Protein AF-0000000070460610 (afdb_homodimer)

Organism: Naegleria fowleri (NCBI:txid5763)

Foldseek 3Di:
DPPPVVPVVPPPPPPDDPPQPQPQLPLPPDQKTWGWGWAQDPPRFIKIWIWIARNVVRDIDIDIDRDGDDDLQWKKKWAQDPVDLFIDMDIRHNDDPVPDDDLQRVLQRVCCSVLVDIDMGRDDDDQDPVCPVSVVVSVVVVVVCVVVRD/DPPVVVVVVPPPPPPDDPPQPQPFLPLPPDQKTWGWGWAQDPPRFIKIWIWIARNVVRDIDIDIDRDDDDDLQWKKKWAQDPVDLFIDMDTRHNDDPVPDDDLQRVLQRVCCSVLVDIDMGRDDDDQDPVCPVSVVVSVVVVVVCVVVRD

pLDDT: mean 75.93, std 23.21, range [26.08, 97.31]

Solvent-accessible surface area (backbone atoms only — not comparable to full-atom values): 16948 Å² total; per-residue (Å²): 136,79,76,67,70,67,64,67,72,65,68,77,68,80,91,71,83,79,62,79,68,58,70,58,60,76,36,76,90,42,57,51,40,59,39,68,45,78,42,82,51,72,94,84,36,50,38,23,38,41,38,38,35,30,69,80,74,50,33,34,38,37,41,36,24,63,53,83,57,64,74,63,58,20,25,7,40,11,31,76,40,92,86,41,93,58,45,49,63,47,64,51,31,62,66,49,87,81,73,52,82,39,70,21,31,52,52,12,34,53,48,15,60,73,69,72,32,35,22,35,20,24,43,46,55,79,86,54,96,81,43,56,62,58,52,51,50,50,51,53,52,51,55,50,45,54,64,72,73,96,132,77,78,67,65,69,61,62,71,64,71,73,69,79,89,71,81,83,64,80,68,58,70,58,56,76,34,77,91,40,56,52,39,59,39,68,46,76,42,84,51,73,94,85,35,49,39,25,38,41,37,38,34,31,68,81,74,49,33,36,39,36,39,35,24,64,53,82,58,65,73,64,56,19,24,9,37,11,30,74,40,93,87,40,93,56,47,49,64,46,64,53,32,60,64,48,87,82,72,51,80,38,72,21,32,54,52,13,33,53,49,16,60,74,68,73,33,35,22,35,21,26,42,44,56,80,83,57,96,80,42,56,61,56,52,52,52,50,51,52,52,53,55,49,44,53,63,73,74,94

Secondary structure (DSSP, 8-state):
--STTTGGGSS----------------SS-SEEEEEEEEE-GGG-EEEEEEEEETTTTEEEEEEESS-PPP-SSEEEEE--SS-SSPEEEEEES--TTSPPPHHHHHHHHHHHHH-SEEEEEEESPPPSSSHHHHHHHHHHHHHHHHHH-/--SSTTGGGSS----------------SS-SEEEEEEEEE-GGG-EEEEEEEEETTTTEEEEEEESS-----SSEEEEE--SS-SSPEEEEEES--TTSPPPHHHHHHHHHHHHH-SEEEEEEESPPPSSSHHHHHHHHHHHHHHHHHH-

InterPro domains:
  IPR032157 Proteasome assembly chaperone 4 [PF16093] (53-125)
  IPR032157 Proteasome assembly chaperone 4 [PTHR33559] (24-147)

Sequence (300 aa):
MSDATLLQTINKMDASSNEMSIRPEKIVDSKLQIHKYCVPYLNEEKIYILVIINATTNQVWVWIGSQEAPTFKYLSIAMQSRLSPTPICTSVIGHSSMGLPSISSSIAERLTMKFKRVFIVSYNLKEDQDGQLQLFAEKNVFDIFKKLLNMSDATLLQTINKMDASSNEMSIRPEKIVDSKLQIHKYCVPYLNEEKIYILVIINATTNQVWVWIGSQEAPTFKYLSIAMQSRLSPTPICTSVIGHSSMGLPSISSSIAERLTMKFKRVFIVSYNLKEDQDGQLQLFAEKNVFDIFKKLLN

Nearest PDB structures (foldseek):
  3i36-assembly1_A  TM=5.807E-01  e=2.352E-01  Rattus norvegicus
  5wxk-assembly1_B  TM=5.578E-01  e=5.144E-01  Neisseria meningitidis H44/76
  8f3y-assembly1_A  TM=6.469E-01  e=2.053E+00  Enterococcus faecium
  3ebw-assembly1_A  TM=3.173E-01  e=2.053E+00  Periplaneta americana
  2qkd-assembly1_A  TM=2.256E-01  e=2.053E+00  Mus musculus

Radius of gyration: 23.46 Å; Cα contacts (8 Å, |Δi|>4): 545; chains: 2; bounding box: 99×56×64 Å

Structure (mmCIF, N/CA/C/O backbone):
data_AF-0000000070460610-model_v1
#
loop_
_entity.id
_entity.type
_entity.pdbx_description
1 polymer 'Proteasome assembly chaperone 4'
#
loop_
_atom_site.group_PDB
_atom_site.id
_atom_site.type_symbol
_atom_site.label_atom_id
_atom_site.label_alt_id
_atom_site.label_comp_id
_atom_site.label_asym_id
_atom_site.label_entity_id
_atom_site.label_seq_id
_atom_site.pdbx_PDB_ins_code
_atom_site.Cartn_x
_atom_site.Cartn_y
_atom_site.Cartn_z
_atom_site.occupancy
_atom_site.B_iso_or_equiv
_atom_site.auth_seq_id
_atom_site.auth_comp_id
_atom_site.auth_asym_id
_atom_site.auth_atom_id
_atom_site.pdbx_PDB_model_num
ATOM 1 N N . MET A 1 1 ? -55.531 17.078 -24.656 1 26.44 1 MET A N 1
ATOM 2 C CA . MET A 1 1 ? -55.375 16.719 -23.25 1 26.44 1 MET A CA 1
ATOM 3 C C . MET A 1 1 ? -54.094 15.906 -23.047 1 26.44 1 MET A C 1
ATOM 5 O O . MET A 1 1 ? -53.75 15.594 -21.906 1 26.44 1 MET A O 1
ATOM 9 N N . SER A 1 2 ? -53.625 15.133 -23.984 1 28.84 2 SER A N 1
ATOM 10 C CA . SER A 1 2 ? -52.781 13.961 -24.125 1 28.84 2 SER A CA 1
ATOM 11 C C . SER A 1 2 ? -51.312 14.328 -23.891 1 28.84 2 SER A C 1
ATOM 13 O O . SER A 1 2 ? -50.469 13.453 -23.625 1 28.84 2 SER A O 1
ATOM 15 N N . ASP A 1 3 ? -50.781 15.406 -24.234 1 26.67 3 ASP A N 1
ATOM 16 C CA . ASP A 1 3 ? -49.406 15.828 -24.375 1 26.67 3 ASP A CA 1
ATOM 17 C C . ASP A 1 3 ? -48.781 16.141 -23.016 1 26.67 3 ASP A C 1
ATOM 19 O O . ASP A 1 3 ? -47.562 16.266 -22.906 1 26.67 3 ASP A O 1
ATOM 23 N N . ALA A 1 4 ? -49.531 16.672 -22 1 29.94 4 ALA A N 1
ATOM 24 C CA . ALA A 1 4 ? -49.156 17.234 -20.719 1 29.94 4 ALA A CA 1
ATOM 25 C C . ALA A 1 4 ? -48.5 16.172 -19.828 1 29.94 4 ALA A C 1
ATOM 27 O O . ALA A 1 4 ? -47.844 16.484 -18.828 1 29.94 4 ALA A O 1
ATOM 28 N N . THR A 1 5 ? -48.969 14.961 -19.828 1 28.89 5 THR A N 1
ATOM 29 C CA . THR A 1 5 ? -48.656 13.906 -18.875 1 28.89 5 THR A CA 1
ATOM 30 C C . THR A 1 5 ? -47.156 13.547 -18.953 1 28.89 5 THR A C 1
ATOM 32 O O . THR A 1 5 ? -46.656 12.828 -18.078 1 28.89 5 THR A O 1
ATOM 35 N N . LEU A 1 6 ? -46.531 13.766 -20.094 1 28.55 6 LEU A N 1
ATOM 36 C CA . LEU A 1 6 ? -45.156 13.305 -20.297 1 28.55 6 LEU A CA 1
ATOM 37 C C . LEU A 1 6 ? -44.188 14.008 -19.328 1 28.55 6 LEU A C 1
ATOM 39 O O . LEU A 1 6 ? -43.219 13.422 -18.891 1 28.55 6 LEU A O 1
ATOM 43 N N . LEU A 1 7 ? -44.375 15.312 -19.125 1 27.94 7 LEU A N 1
ATOM 44 C CA . LEU A 1 7 ? -43.438 16.234 -18.484 1 27.94 7 LEU A CA 1
ATOM 45 C C . LEU A 1 7 ? -43.219 15.852 -17.016 1 27.94 7 LEU A C 1
ATOM 47 O O . LEU A 1 7 ? -42.188 16.141 -16.453 1 27.94 7 LEU A O 1
ATOM 51 N N . GLN A 1 8 ? -44.344 15.625 -16.344 1 27.67 8 GLN A N 1
ATOM 52 C CA . GLN A 1 8 ? -44.344 15.539 -14.883 1 27.67 8 GLN A CA 1
ATOM 53 C C . GLN A 1 8 ? -43.375 14.461 -14.398 1 27.67 8 GLN A C 1
ATOM 55 O O . GLN A 1 8 ?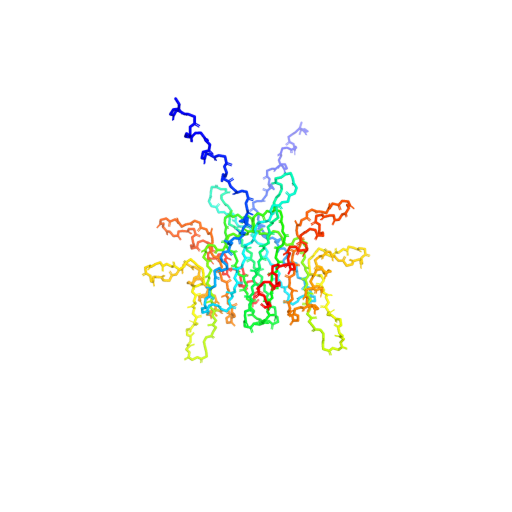 -43.031 14.391 -13.211 1 27.67 8 GLN A O 1
ATOM 60 N N . THR A 1 9 ? -43.344 13.367 -15.141 1 26.73 9 THR A N 1
ATOM 61 C CA . THR A 1 9 ? -42.625 12.211 -14.609 1 26.73 9 THR A CA 1
ATOM 62 C C . THR A 1 9 ? -41.125 12.531 -14.445 1 26.73 9 THR A C 1
ATOM 64 O O . THR A 1 9 ? -40.375 11.734 -13.875 1 26.73 9 THR A O 1
ATOM 67 N N . ILE A 1 10 ? -40.531 13.492 -15.156 1 26.08 10 ILE A N 1
ATOM 68 C CA . ILE A 1 10 ? -39.094 13.812 -15.188 1 26.08 10 ILE A CA 1
ATOM 69 C C . ILE A 1 10 ? -38.656 14.273 -13.805 1 26.08 10 ILE A C 1
ATOM 71 O O . ILE A 1 10 ? -37.5 14.031 -13.398 1 26.08 10 ILE A O 1
ATOM 75 N N . ASN A 1 11 ? -39.281 15.219 -13.164 1 26.91 11 ASN A N 1
ATOM 76 C CA . ASN A 1 11 ? -38.781 16.031 -12.062 1 26.91 11 ASN A CA 1
ATOM 77 C C . ASN A 1 11 ? -38.438 15.18 -10.844 1 26.91 11 ASN A C 1
ATOM 79 O O . ASN A 1 11 ? -37.781 15.648 -9.922 1 26.91 11 ASN A O 1
ATOM 83 N N . LYS A 1 12 ? -39.375 14.359 -10.328 1 28.16 12 LYS A N 1
ATOM 84 C CA . LYS A 1 12 ? -39.188 13.836 -8.977 1 28.16 12 LYS A CA 1
ATOM 85 C C . LYS A 1 12 ? -37.906 13.008 -8.906 1 28.16 12 LYS A C 1
ATOM 87 O O . LYS A 1 12 ? -37.938 11.781 -8.977 1 28.16 12 LYS A O 1
ATOM 92 N N . MET A 1 13 ? -37 12.992 -9.852 1 27.7 13 MET A N 1
ATOM 93 C CA . MET A 1 13 ? -35.75 12.266 -9.703 1 27.7 13 MET A CA 1
ATOM 94 C C . MET A 1 13 ? -35.062 12.656 -8.406 1 27.7 13 MET A C 1
ATOM 96 O O . MET A 1 13 ? -34.625 13.797 -8.242 1 27.7 13 MET A O 1
ATOM 100 N N . ASP A 1 14 ? -35.5 12.312 -7.133 1 29.41 14 ASP A N 1
ATOM 101 C CA . ASP A 1 14 ? -35.125 12.43 -5.727 1 29.41 14 ASP A CA 1
ATOM 102 C C . ASP A 1 14 ? -33.594 12.336 -5.547 1 29.41 14 ASP A C 1
ATOM 104 O O . ASP A 1 14 ? -32.969 11.484 -6.164 1 29.41 14 ASP A O 1
ATOM 108 N N . ALA A 1 15 ? -32.719 13.289 -5.078 1 31.64 15 ALA A N 1
ATOM 109 C CA . ALA A 1 15 ? -31.5 13.797 -4.465 1 31.64 15 ALA A CA 1
ATOM 110 C C . ALA A 1 15 ? -30.969 12.828 -3.408 1 31.64 15 ALA A C 1
ATOM 112 O O . ALA A 1 15 ? -30.469 13.25 -2.361 1 31.64 15 ALA A O 1
ATOM 113 N N . SER A 1 16 ? -31.391 11.562 -3.049 1 30.41 16 SER A N 1
ATOM 114 C CA . SER A 1 16 ? -31.25 10.508 -2.049 1 30.41 16 SER A CA 1
ATOM 115 C C . SER A 1 16 ? -29.781 10.133 -1.838 1 30.41 16 SER A C 1
ATOM 117 O O . SER A 1 16 ? -28.922 10.484 -2.652 1 30.41 16 SER A O 1
ATOM 119 N N . SER A 1 17 ? -29.469 8.852 -1.021 1 29.92 17 SER A N 1
ATOM 120 C CA . SER A 1 17 ? -28.312 8.406 -0.248 1 29.92 17 SER A CA 1
ATOM 121 C C . SER A 1 17 ? -27.094 8.195 -1.143 1 29.92 17 SER A C 1
ATOM 123 O O . SER A 1 17 ? -27.094 7.336 -2.023 1 29.92 17 SER A O 1
ATOM 125 N N . ASN A 1 18 ? -26.578 9.039 -1.789 1 29.98 18 ASN A N 1
ATOM 126 C CA . ASN A 1 18 ? -25.234 8.953 -2.375 1 29.98 18 ASN A CA 1
ATOM 127 C C . ASN A 1 18 ? -24.391 7.883 -1.693 1 29.98 18 ASN A C 1
ATOM 129 O O . ASN A 1 18 ? -23.672 8.172 -0.741 1 29.98 18 ASN A O 1
ATOM 133 N N . GLU A 1 19 ? -24.969 6.73 -1.356 1 32.06 19 GLU A N 1
ATOM 134 C CA . GLU A 1 19 ? -24.359 5.523 -0.815 1 32.06 19 GLU A CA 1
ATOM 135 C C . GLU A 1 19 ? -23.047 5.195 -1.536 1 32.06 19 GLU A C 1
ATOM 137 O O . GLU A 1 19 ? -23.031 5.031 -2.758 1 32.06 19 GLU A O 1
ATOM 142 N N . MET A 1 20 ? -21.938 5.898 -1.258 1 34.34 20 MET A N 1
ATOM 143 C CA . MET A 1 20 ? -20.594 5.375 -1.556 1 34.34 20 MET A CA 1
ATOM 144 C C . MET A 1 20 ? -20.609 3.85 -1.586 1 34.34 20 MET A C 1
ATOM 146 O O . MET A 1 20 ? -20.672 3.203 -0.538 1 34.34 20 MET A O 1
ATOM 150 N N . SER A 1 21 ? -21.516 3.232 -2.295 1 33.94 21 SER A N 1
ATOM 151 C CA . SER A 1 21 ? -21.625 1.778 -2.352 1 33.94 21 SER A CA 1
ATOM 152 C C . SER A 1 21 ? -20.266 1.141 -2.646 1 33.94 21 SER A C 1
ATOM 154 O O . SER A 1 21 ? -19.906 0.965 -3.809 1 33.94 21 SER A O 1
ATOM 156 N N . ILE A 1 22 ? -19.219 1.773 -2.494 1 37.22 22 ILE A N 1
ATOM 157 C CA . ILE A 1 22 ? -18.031 0.983 -2.789 1 37.22 22 ILE A CA 1
ATOM 158 C C . ILE A 1 22 ? -18.062 -0.314 -1.985 1 37.22 22 ILE A C 1
ATOM 160 O O . ILE A 1 22 ? -18.031 -0.288 -0.753 1 37.22 22 ILE A O 1
ATOM 164 N N . ARG A 1 23 ? -18.859 -1.272 -2.455 1 32.12 23 ARG A N 1
ATOM 165 C CA . ARG A 1 23 ? -18.844 -2.605 -1.86 1 32.12 23 ARG A CA 1
ATOM 166 C C . ARG A 1 23 ? -17.422 -3.039 -1.522 1 32.12 23 ARG A C 1
ATOM 168 O O . ARG A 1 23 ? -16.547 -3.023 -2.385 1 32.12 23 ARG A O 1
ATOM 175 N N . PRO A 1 24 ? -17.062 -2.836 -0.266 1 35.91 24 PRO A N 1
ATOM 176 C CA . PRO A 1 24 ? -15.797 -3.477 0.092 1 35.91 24 PRO A CA 1
ATOM 177 C C . PRO A 1 24 ? -15.648 -4.867 -0.521 1 35.91 24 PRO A C 1
ATOM 179 O O . PRO A 1 24 ? -16.625 -5.613 -0.616 1 35.91 24 PRO A O 1
ATOM 182 N N . GLU A 1 25 ? -15.109 -4.988 -1.607 1 38 25 GLU A N 1
ATOM 183 C CA . GLU A 1 25 ? -14.852 -6.352 -2.072 1 38 25 GLU A CA 1
ATOM 184 C C . GLU A 1 25 ? -14.312 -7.227 -0.946 1 38 25 GLU A C 1
ATOM 186 O O . GLU A 1 25 ? -13.266 -6.934 -0.373 1 38 25 GLU A O 1
ATOM 191 N N . LYS A 1 26 ? -15.383 -7.578 -0.104 1 34.97 26 LYS A N 1
ATOM 192 C CA . LYS A 1 26 ? -15.016 -8.531 0.936 1 34.97 26 LYS A CA 1
ATOM 193 C C . LYS A 1 26 ? -14.211 -9.695 0.355 1 34.97 26 LYS A C 1
ATOM 195 O O . LYS A 1 26 ? -14.711 -10.438 -0.496 1 34.97 26 LYS A O 1
ATOM 200 N N . ILE A 1 27 ? -13.016 -9.516 0.003 1 39.22 27 ILE A N 1
ATOM 201 C CA . ILE A 1 27 ? -12.109 -10.609 -0.304 1 39.22 27 ILE A CA 1
ATOM 202 C C . ILE A 1 27 ? -12.125 -11.633 0.833 1 39.22 27 ILE A C 1
ATOM 204 O O . ILE A 1 27 ? -11.758 -11.312 1.966 1 39.22 27 ILE A O 1
ATOM 208 N N . VAL A 1 28 ? -13.031 -12.586 0.9 1 38.59 28 VAL A N 1
ATOM 209 C CA . VAL A 1 28 ? -13.117 -13.711 1.83 1 38.59 28 VAL A CA 1
ATOM 210 C C . VAL A 1 28 ? -11.711 -14.133 2.256 1 38.59 28 VAL A C 1
ATOM 212 O O . VAL A 1 28 ? -11.406 -14.195 3.449 1 38.59 28 VAL A O 1
ATOM 215 N N . ASP A 1 29 ? -11.039 -15.117 1.471 1 44.56 29 ASP A N 1
ATOM 216 C CA . ASP A 1 29 ? -9.93 -15.867 2.047 1 44.56 29 ASP A CA 1
ATOM 217 C C . ASP A 1 29 ? -8.688 -14.992 2.188 1 44.56 29 ASP A C 1
ATOM 219 O O . ASP A 1 29 ? -7.637 -15.461 2.637 1 44.56 29 ASP A O 1
ATOM 223 N N . SER A 1 30 ? -8.594 -13.82 1.445 1 57.94 30 SER A N 1
ATOM 224 C CA . SER A 1 30 ? -7.328 -13.094 1.399 1 57.94 30 SER A CA 1
ATOM 225 C C . SER A 1 30 ? -7.109 -12.281 2.672 1 57.94 30 SER A C 1
ATOM 227 O O . SER A 1 30 ? -8.07 -11.875 3.33 1 57.94 30 SER A O 1
ATOM 229 N N . LYS A 1 31 ? -5.848 -12.5 3.248 1 68 31 LYS A N 1
ATOM 230 C CA . LYS A 1 31 ? -5.426 -11.883 4.504 1 68 31 LYS A CA 1
ATOM 231 C C . LYS A 1 31 ? -5.348 -10.367 4.371 1 68 31 LYS A C 1
ATOM 233 O O . LYS A 1 31 ? -5.168 -9.664 5.367 1 68 31 LYS A O 1
ATOM 238 N N . LEU A 1 32 ? -5.652 -9.828 3.008 1 76.94 32 LEU A N 1
ATOM 239 C CA . LEU A 1 32 ? -5.645 -8.383 2.82 1 76.94 32 LEU A CA 1
ATOM 240 C C . LEU A 1 32 ? -7.02 -7.883 2.391 1 76.94 32 LEU A C 1
ATOM 242 O O . LEU A 1 32 ? -7.68 -8.508 1.558 1 76.94 32 LEU A O 1
ATOM 246 N N . GLN A 1 33 ? -7.527 -6.938 2.963 1 81.69 33 GLN A N 1
ATOM 247 C CA . GLN A 1 33 ? -8.719 -6.215 2.539 1 81.69 33 GLN A CA 1
ATOM 248 C C . GLN A 1 33 ? -8.359 -4.844 1.97 1 81.69 33 GLN A C 1
ATOM 250 O O . GLN A 1 33 ? -7.645 -4.07 2.609 1 81.69 33 GLN A O 1
ATOM 255 N N . ILE A 1 34 ? -8.82 -4.605 0.708 1 82.56 34 ILE A N 1
ATOM 256 C CA . ILE A 1 34 ? -8.555 -3.334 0.044 1 82.56 34 ILE A CA 1
ATOM 257 C C . ILE A 1 34 ? -9.867 -2.57 -0.152 1 82.56 34 ILE A C 1
ATOM 259 O O . ILE A 1 34 ? -10.836 -3.113 -0.69 1 82.56 34 ILE A O 1
ATOM 263 N N . HIS A 1 35 ? -9.914 -1.363 0.292 1 86.12 35 HIS A N 1
ATOM 264 C CA . HIS A 1 35 ? -11.07 -0.486 0.155 1 86.12 35 HIS A CA 1
ATOM 265 C C . HIS A 1 35 ? -10.68 0.837 -0.498 1 86.12 35 HIS A C 1
ATOM 267 O O . HIS A 1 35 ? -9.734 1.495 -0.063 1 86.12 35 HIS A O 1
ATOM 273 N N . LYS A 1 36 ? -11.43 1.159 -1.548 1 85 36 LYS A N 1
ATOM 274 C CA . LYS A 1 36 ? -11.195 2.4 -2.279 1 85 36 LYS A CA 1
ATOM 275 C C . LYS A 1 36 ? -12.391 3.342 -2.16 1 85 36 LYS A C 1
ATOM 277 O O . LYS A 1 36 ? -13.539 2.92 -2.32 1 85 36 LYS A O 1
ATOM 282 N N . TYR A 1 37 ? -12.102 4.559 -1.858 1 87.56 37 TYR A N 1
ATOM 283 C CA . TYR A 1 37 ? -13.156 5.559 -1.727 1 87.56 37 TYR A CA 1
ATOM 284 C C . TYR A 1 37 ? -12.836 6.809 -2.537 1 87.56 37 TYR A C 1
ATOM 286 O O . TYR A 1 37 ? -11.664 7.164 -2.697 1 87.56 37 TYR A O 1
ATOM 294 N N . CYS A 1 38 ? -13.812 7.402 -3.08 1 90 38 CYS A N 1
ATOM 295 C CA . CYS A 1 38 ? -13.773 8.719 -3.711 1 90 38 CYS A CA 1
ATOM 296 C C . CYS A 1 38 ? -14.828 9.641 -3.109 1 90 38 CYS A C 1
ATOM 298 O O . CYS A 1 38 ? -16.031 9.352 -3.186 1 90 38 CYS A O 1
ATOM 300 N N . VAL A 1 39 ? -14.367 10.664 -2.521 1 92.38 39 VAL A N 1
ATOM 301 C CA . VAL A 1 39 ? -15.266 11.562 -1.806 1 92.38 39 VAL A CA 1
ATOM 302 C C . VAL A 1 39 ? -15.273 12.93 -2.48 1 92.38 39 VAL A C 1
ATOM 304 O O . VAL A 1 39 ? -14.219 13.555 -2.648 1 92.38 39 VAL A O 1
ATOM 307 N N . PRO A 1 40 ? -16.469 13.352 -2.885 1 93.25 40 PRO A N 1
ATOM 308 C CA . PRO A 1 40 ? -16.531 14.695 -3.469 1 93.25 40 PRO A CA 1
ATOM 309 C C . PRO A 1 40 ? -16.234 15.797 -2.453 1 93.25 40 PRO A C 1
ATOM 311 O O . PRO A 1 40 ? -16.672 15.711 -1.304 1 93.25 40 PRO A O 1
ATOM 314 N N . TYR A 1 41 ? -15.406 16.688 -2.893 1 92.56 41 TYR A N 1
ATOM 315 C CA . TYR A 1 41 ? -15.102 17.875 -2.102 1 92.56 41 TYR A CA 1
ATOM 316 C C . TYR A 1 41 ? -15.578 19.141 -2.809 1 92.56 41 TYR A C 1
ATOM 318 O O . TYR A 1 41 ? -16.469 19.078 -3.656 1 92.56 41 TYR A O 1
ATOM 326 N N . LEU A 1 42 ? -15.039 20.297 -2.488 1 89.44 42 LEU A N 1
ATOM 327 C CA . LEU A 1 42 ? -15.5 21.578 -3.018 1 89.44 42 LEU A CA 1
ATOM 328 C C . LEU A 1 42 ? -15.086 21.75 -4.477 1 89.44 42 LEU A C 1
ATOM 330 O O . LEU A 1 42 ? -14.016 21.297 -4.879 1 89.44 42 LEU A O 1
ATOM 334 N N . ASN A 1 43 ? -15.969 22.438 -5.273 1 88.94 43 ASN A N 1
ATOM 335 C CA . ASN A 1 43 ? -15.688 22.859 -6.641 1 88.94 43 ASN A CA 1
ATOM 336 C C . ASN A 1 43 ? -15.242 21.688 -7.516 1 88.94 43 ASN A C 1
ATOM 338 O O . ASN A 1 43 ? -14.242 21.797 -8.227 1 88.94 43 ASN A O 1
ATOM 342 N N . GLU A 1 44 ? -15.852 20.547 -7.445 1 89.81 44 GLU A N 1
ATOM 343 C CA . GLU A 1 44 ? -15.641 19.359 -8.273 1 89.81 44 GLU A CA 1
ATOM 344 C C . GLU A 1 44 ? -14.344 18.656 -7.906 1 89.81 44 GLU A C 1
ATOM 346 O O . GLU A 1 44 ? -13.883 17.766 -8.633 1 89.81 44 GLU A O 1
ATOM 351 N N . GLU A 1 45 ? -13.734 19.234 -6.852 1 90.38 45 GLU A N 1
ATOM 352 C CA . GLU A 1 45 ? -12.555 18.531 -6.359 1 90.38 45 GLU A CA 1
ATOM 353 C C . GLU A 1 45 ? -12.945 17.234 -5.641 1 90.38 45 GLU A C 1
ATOM 355 O O . GLU A 1 45 ? -14 17.172 -5.004 1 90.38 45 GLU A O 1
ATOM 360 N N . LYS A 1 46 ? -12.141 16.172 -5.871 1 92.38 46 LYS A N 1
ATOM 361 C CA . LYS A 1 46 ? -12.367 14.875 -5.234 1 92.38 46 LYS A CA 1
ATOM 362 C C . LYS A 1 46 ? -11.195 14.477 -4.344 1 92.38 46 LYS A C 1
ATOM 364 O O . LYS A 1 46 ? -10.047 14.828 -4.629 1 92.38 46 LYS A O 1
ATOM 369 N N . ILE A 1 47 ? -11.531 13.844 -3.285 1 92.56 47 ILE A N 1
ATOM 370 C CA . ILE A 1 47 ? -10.531 13.219 -2.43 1 92.56 47 ILE A CA 1
ATOM 371 C C . ILE A 1 47 ? -10.602 11.695 -2.574 1 92.56 47 ILE A C 1
ATOM 373 O O . ILE A 1 47 ? -11.688 11.117 -2.537 1 92.56 47 ILE A O 1
ATOM 377 N N . TYR A 1 48 ? -9.477 11.148 -2.742 1 89.88 48 TYR A N 1
ATOM 378 C CA . TYR A 1 48 ? -9.406 9.695 -2.838 1 89.88 48 TYR A CA 1
ATOM 379 C C . TYR A 1 48 ? -8.773 9.102 -1.585 1 89.88 48 TYR A C 1
ATOM 381 O O . TYR A 1 48 ? -7.797 9.641 -1.06 1 89.88 48 TYR A O 1
ATOM 389 N N . ILE A 1 49 ? -9.383 8.023 -1.116 1 91 49 ILE A N 1
ATOM 390 C CA . ILE A 1 49 ? -8.883 7.316 0.06 1 91 49 ILE A CA 1
ATOM 391 C C . ILE A 1 49 ? -8.758 5.828 -0.25 1 91 49 ILE A C 1
ATOM 393 O O . ILE A 1 49 ? -9.727 5.188 -0.665 1 91 49 ILE A O 1
ATOM 397 N N . LEU A 1 50 ? -7.52 5.348 -0.125 1 87.38 50 LEU A N 1
ATOM 398 C CA . LEU A 1 50 ? -7.25 3.92 -0.261 1 87.38 50 LEU A CA 1
ATOM 399 C C . LEU A 1 50 ? -6.91 3.299 1.09 1 87.38 50 LEU A C 1
ATOM 401 O O . LEU A 1 50 ? -6.039 3.797 1.806 1 87.38 50 LEU A O 1
ATOM 405 N N . VAL A 1 51 ? -7.676 2.27 1.446 1 89.62 51 VAL A N 1
ATOM 406 C CA . VAL A 1 51 ? -7.449 1.562 2.703 1 89.62 51 VAL A CA 1
ATOM 407 C C . VAL A 1 51 ? -7.074 0.11 2.418 1 89.62 51 VAL A C 1
ATOM 409 O O . VAL A 1 51 ? -7.793 -0.594 1.702 1 89.62 51 VAL A O 1
ATOM 412 N N . ILE A 1 52 ? -5.902 -0.262 2.957 1 85.75 52 ILE A N 1
ATOM 413 C CA . ILE A 1 52 ? -5.488 -1.659 2.889 1 85.75 52 ILE A CA 1
ATOM 414 C C . ILE A 1 52 ? -5.367 -2.232 4.297 1 85.75 52 ILE A C 1
ATOM 416 O O . ILE A 1 52 ? -4.621 -1.705 5.125 1 85.75 52 ILE A O 1
ATOM 420 N N . ILE A 1 53 ? -6.125 -3.236 4.566 1 87.94 53 ILE A N 1
ATOM 421 C CA . ILE A 1 53 ? -6.102 -3.875 5.875 1 87.94 53 ILE A CA 1
ATOM 422 C C . ILE A 1 53 ? -5.465 -5.258 5.766 1 87.94 53 ILE A C 1
ATOM 424 O O . ILE A 1 53 ? -5.879 -6.074 4.941 1 87.94 53 ILE A O 1
ATOM 428 N N . ASN A 1 54 ? -4.445 -5.41 6.535 1 82 54 ASN A N 1
ATOM 429 C CA . ASN A 1 54 ? -3.879 -6.75 6.672 1 82 54 ASN A CA 1
ATOM 430 C C . ASN A 1 54 ? -4.406 -7.457 7.914 1 82 54 ASN A C 1
ATOM 432 O O . ASN A 1 54 ? -3.975 -7.168 9.031 1 82 54 ASN A O 1
ATOM 436 N N . ALA A 1 55 ? -5.234 -8.406 7.699 1 76.94 55 ALA A N 1
ATOM 437 C CA . ALA A 1 55 ? -5.91 -9.062 8.812 1 76.94 55 ALA A CA 1
ATOM 438 C C . ALA A 1 55 ? -4.934 -9.93 9.609 1 76.94 55 ALA A C 1
ATOM 440 O O . ALA A 1 55 ? -5.137 -10.156 10.805 1 76.94 55 ALA A O 1
ATOM 441 N N . THR A 1 56 ? -3.865 -10.344 9.008 1 73.31 56 THR A N 1
ATOM 442 C CA . THR A 1 56 ? -2.914 -11.234 9.664 1 73.31 56 THR A CA 1
ATOM 443 C C . THR A 1 56 ? -2.057 -10.461 10.664 1 73.31 56 THR A C 1
ATOM 445 O O . THR A 1 56 ? -1.765 -10.961 11.75 1 73.31 56 THR A O 1
ATOM 448 N N . THR A 1 57 ? -1.721 -9.266 10.367 1 77.88 57 THR A N 1
ATOM 449 C CA . THR A 1 57 ? -0.787 -8.523 11.203 1 77.88 57 THR A CA 1
ATOM 450 C C . THR A 1 57 ? -1.49 -7.363 11.898 1 77.88 57 THR A C 1
ATOM 452 O O . THR A 1 57 ? -0.852 -6.57 12.594 1 77.88 57 THR A O 1
ATOM 455 N N . ASN A 1 58 ? -2.822 -7.219 11.727 1 82.94 58 ASN A N 1
ATOM 456 C CA . ASN A 1 58 ? -3.598 -6.121 12.297 1 82.94 58 ASN A CA 1
ATOM 457 C C . ASN A 1 58 ? -3.033 -4.766 11.891 1 82.94 58 ASN A C 1
ATOM 459 O O . ASN A 1 58 ? -2.996 -3.834 12.695 1 82.94 58 ASN A O 1
ATOM 463 N N . GLN A 1 59 ? -2.516 -4.668 10.664 1 86.44 59 GLN A N 1
ATOM 464 C CA . GLN A 1 59 ? -1.976 -3.432 10.102 1 86.44 59 GLN A CA 1
ATOM 465 C C . GLN A 1 59 ? -2.928 -2.828 9.078 1 86.44 59 GLN A C 1
ATOM 467 O O . GLN A 1 59 ? -3.551 -3.553 8.297 1 86.44 59 GLN A O 1
ATOM 472 N N . VAL A 1 60 ? -3.027 -1.527 9.125 1 91 60 VAL A N 1
ATOM 473 C CA . VAL A 1 60 ? -3.896 -0.802 8.211 1 91 60 VAL A CA 1
ATOM 474 C C . VAL A 1 60 ? -3.098 0.287 7.492 1 91 60 VAL A C 1
ATOM 476 O O . VAL A 1 60 ? -2.441 1.107 8.141 1 91 60 VAL A O 1
ATOM 479 N N . TRP A 1 61 ? -3.121 0.244 6.215 1 88.31 61 TRP A N 1
ATOM 480 C CA . TRP A 1 61 ? -2.523 1.288 5.391 1 88.31 61 TRP A CA 1
ATOM 481 C C . TRP A 1 61 ? -3.592 2.227 4.84 1 88.31 61 TRP A C 1
ATOM 483 O O . TRP A 1 61 ? -4.617 1.775 4.324 1 88.31 61 TRP A O 1
ATOM 493 N N . VAL A 1 62 ? -3.303 3.521 4.992 1 91.88 62 VAL A N 1
ATOM 494 C CA . VAL A 1 62 ? -4.234 4.527 4.488 1 91.88 62 VAL A CA 1
ATOM 495 C C . VAL A 1 62 ? -3.498 5.496 3.562 1 91.88 62 VAL A C 1
ATOM 497 O O . VAL A 1 62 ? -2.471 6.062 3.938 1 91.88 62 VAL A O 1
ATOM 500 N N . TRP A 1 63 ? -3.928 5.633 2.426 1 90.38 63 TRP A N 1
ATOM 501 C CA . TRP A 1 63 ? -3.445 6.641 1.489 1 90.38 63 TRP A CA 1
ATOM 502 C C . TRP A 1 63 ? -4.539 7.656 1.172 1 90.38 63 TRP A C 1
ATOM 504 O O . TRP A 1 63 ? -5.676 7.281 0.873 1 90.38 63 TRP A O 1
ATOM 514 N N . ILE A 1 64 ? -4.223 8.93 1.368 1 93.19 64 ILE A N 1
ATOM 515 C CA . ILE A 1 64 ? -5.145 10.031 1.121 1 93.19 64 ILE A CA 1
ATOM 516 C C . ILE A 1 64 ? -4.539 10.992 0.096 1 93.19 64 ILE A C 1
ATOM 518 O O . ILE A 1 64 ? -3.441 11.516 0.298 1 93.19 64 ILE A O 1
ATOM 522 N N . GLY A 1 65 ? -5.238 11.25 -0.935 1 91.75 65 GLY A N 1
ATOM 523 C CA . GLY A 1 65 ? -4.68 12.141 -1.943 1 91.75 65 GLY A CA 1
ATOM 524 C C . GLY A 1 65 ? -5.727 12.711 -2.883 1 91.75 65 GLY A C 1
ATOM 525 O O . GLY A 1 65 ? -6.914 12.391 -2.764 1 91.75 65 GLY A O 1
ATOM 526 N N . SER A 1 66 ? -5.254 13.555 -3.783 1 89.19 66 SER A N 1
ATOM 527 C CA . SER A 1 66 ? -6.141 14.234 -4.723 1 89.19 66 SER A CA 1
ATOM 528 C C . SER A 1 66 ? -6.215 13.484 -6.051 1 89.19 66 SER A C 1
ATOM 530 O O . SER A 1 66 ? -6.988 13.859 -6.934 1 89.19 66 SER A O 1
ATOM 532 N N . GLN A 1 67 ? -5.371 12.523 -6.211 1 81.88 67 GLN A N 1
ATOM 533 C CA . GLN A 1 67 ? -5.387 11.727 -7.434 1 81.88 67 GLN A CA 1
ATOM 534 C C . GLN A 1 67 ? -5.789 10.281 -7.148 1 81.88 67 GLN A C 1
ATOM 536 O O . GLN A 1 67 ? -5.641 9.805 -6.023 1 81.88 67 GLN A O 1
ATOM 541 N N . GLU A 1 68 ? -6.379 9.773 -8.281 1 72.12 68 GLU A N 1
ATOM 542 C CA . GLU A 1 68 ? -6.832 8.398 -8.102 1 72.12 68 GLU A CA 1
ATOM 543 C C . GLU A 1 68 ? -5.68 7.48 -7.699 1 72.12 68 GLU A C 1
ATOM 545 O O . GLU A 1 68 ? -4.605 7.527 -8.297 1 72.12 68 GLU A O 1
ATOM 550 N N . ALA A 1 69 ? -5.812 6.977 -6.523 1 63.88 69 ALA A N 1
ATOM 551 C CA . ALA A 1 69 ? -4.852 5.988 -6.035 1 63.88 69 ALA A CA 1
ATOM 552 C C . ALA A 1 69 ? -4.688 4.844 -7.031 1 63.88 69 ALA A C 1
ATOM 554 O O . ALA A 1 69 ? -5.57 4.602 -7.859 1 63.88 69 ALA A O 1
ATOM 555 N N . PRO A 1 70 ? -3.338 4.203 -7 1 63.06 70 PRO A N 1
ATOM 556 C CA . PRO A 1 70 ? -3.168 3.082 -7.926 1 63.06 70 PRO A CA 1
ATOM 557 C C . PRO A 1 70 ? -4.332 2.098 -7.879 1 63.06 70 PRO A C 1
ATOM 559 O O . PRO A 1 70 ? -4.895 1.849 -6.809 1 63.06 70 PRO A O 1
ATOM 562 N N . THR A 1 71 ? -4.73 1.773 -9.109 1 67.88 71 THR A N 1
ATOM 563 C CA . THR A 1 71 ? -5.734 0.729 -9.258 1 67.88 71 THR A CA 1
ATOM 564 C C . THR A 1 71 ? -5.156 -0.637 -8.906 1 67.88 71 THR A C 1
ATOM 566 O O . THR A 1 71 ? -3.973 -0.894 -9.141 1 67.88 71 THR A O 1
ATOM 569 N N . PHE A 1 72 ? -5.727 -1.362 -7.988 1 74.19 72 PHE A N 1
ATOM 570 C CA . PHE A 1 72 ? -5.375 -2.748 -7.695 1 74.19 72 PHE A CA 1
ATOM 571 C C . PHE A 1 72 ? -6.262 -3.707 -8.484 1 74.19 72 PHE A C 1
ATOM 573 O O . PHE A 1 72 ? -7.035 -4.465 -7.895 1 74.19 72 PHE A O 1
ATOM 580 N N . LYS A 1 73 ? -6.062 -3.617 -9.891 1 75.88 73 LYS A N 1
ATOM 581 C CA . LYS A 1 73 ? -6.879 -4.449 -10.766 1 75.88 73 LYS A CA 1
ATOM 582 C C . LYS A 1 73 ? -6.633 -5.934 -10.508 1 75.88 73 LYS A C 1
ATOM 584 O O . LYS A 1 73 ? -7.574 -6.73 -10.477 1 75.88 73 LYS A O 1
ATOM 589 N N . TYR A 1 74 ? -5.391 -6.328 -10.406 1 84.38 74 TYR A N 1
ATOM 590 C CA . TYR A 1 74 ? -5 -7.684 -10.039 1 84.38 74 TYR A CA 1
ATOM 591 C C . TYR A 1 74 ? -4.156 -7.688 -8.773 1 84.38 74 TYR A C 1
ATOM 593 O O . TYR A 1 74 ? -3.191 -6.926 -8.656 1 84.38 74 TYR A O 1
ATOM 601 N N . LEU A 1 75 ? -4.555 -8.414 -7.844 1 86.06 75 LEU A N 1
ATOM 602 C CA . LEU A 1 75 ? -3.836 -8.477 -6.574 1 86.06 75 LEU A CA 1
ATOM 603 C C . LEU A 1 75 ? -3.785 -9.906 -6.051 1 86.06 75 LEU A C 1
ATOM 605 O O . LEU A 1 75 ? -4.816 -10.578 -5.961 1 86.06 75 LEU A O 1
ATOM 609 N N . SER A 1 76 ? -2.602 -10.359 -5.828 1 89.88 76 SER A N 1
ATOM 610 C CA . SER A 1 76 ? -2.402 -11.695 -5.273 1 89.88 76 SER A CA 1
ATOM 611 C C . SER A 1 76 ? -1.417 -11.672 -4.113 1 89.88 76 SER A C 1
ATOM 613 O O . SER A 1 76 ? -0.534 -10.812 -4.059 1 89.88 76 SER A O 1
ATOM 615 N N . ILE A 1 77 ? -1.618 -12.625 -3.242 1 88.56 77 ILE A N 1
ATOM 616 C CA . ILE A 1 77 ? -0.742 -12.766 -2.084 1 88.56 77 ILE A CA 1
ATOM 617 C C . ILE A 1 77 ? -0.174 -14.188 -2.035 1 88.56 77 ILE A C 1
ATOM 619 O O . ILE A 1 77 ? -0.889 -15.156 -2.291 1 88.56 77 ILE A O 1
ATOM 623 N N . ALA A 1 78 ? 1.082 -14.281 -1.82 1 91.06 78 ALA A N 1
ATOM 624 C CA . ALA A 1 78 ? 1.743 -15.57 -1.645 1 91.06 78 ALA A CA 1
ATOM 625 C C . ALA A 1 78 ? 2.561 -15.602 -0.357 1 91.06 78 ALA A C 1
ATOM 627 O O . ALA A 1 78 ? 3.135 -14.578 0.044 1 91.06 78 ALA A O 1
ATOM 628 N N . MET A 1 79 ? 2.572 -16.734 0.259 1 87.75 79 MET A N 1
ATOM 629 C CA . MET A 1 79 ? 3.324 -16.922 1.496 1 87.75 79 MET A CA 1
ATOM 630 C C . MET A 1 79 ? 3.914 -18.328 1.556 1 87.75 79 MET A C 1
ATOM 632 O O . MET A 1 79 ? 3.395 -19.25 0.93 1 87.75 79 MET A O 1
ATOM 636 N N . GLN A 1 80 ? 5.004 -18.344 2.299 1 87.44 80 GLN A N 1
ATOM 637 C CA . GLN A 1 80 ? 5.645 -19.641 2.428 1 87.44 80 GLN A CA 1
ATOM 638 C C . GLN A 1 80 ? 4.758 -20.625 3.193 1 87.44 80 GLN A C 1
ATOM 640 O O . GLN A 1 80 ? 4.141 -20.25 4.195 1 87.44 80 GLN A O 1
ATOM 645 N N . SER A 1 81 ? 4.68 -21.766 2.572 1 83.06 81 SER A N 1
ATOM 646 C CA . SER A 1 81 ? 3.936 -22.828 3.25 1 83.06 81 SER A CA 1
ATOM 647 C C . SER A 1 81 ? 4.84 -23.641 4.18 1 83.06 81 SER A C 1
ATOM 649 O O . SER A 1 81 ? 6.012 -23.859 3.867 1 83.06 81 SER A O 1
ATOM 651 N N . ARG A 1 82 ? 4.273 -23.984 5.312 1 82.5 82 ARG A N 1
ATOM 652 C CA . ARG A 1 82 ? 5.016 -24.859 6.219 1 82.5 82 ARG A CA 1
ATOM 653 C C . ARG A 1 82 ? 4.922 -26.312 5.777 1 82.5 82 ARG A C 1
ATOM 655 O O . ARG A 1 82 ? 5.75 -27.141 6.168 1 82.5 82 ARG A O 1
ATOM 662 N N . LEU A 1 83 ? 3.971 -26.641 5.012 1 84.38 83 LEU A N 1
ATOM 663 C CA . LEU A 1 83 ? 3.641 -28.031 4.68 1 84.38 83 LEU A CA 1
ATOM 664 C C . LEU A 1 83 ? 4.246 -28.422 3.338 1 84.38 83 LEU A C 1
ATOM 666 O O . LEU A 1 83 ? 4.348 -29.609 3.025 1 84.38 83 LEU A O 1
ATOM 670 N N . SER A 1 84 ? 4.504 -27.516 2.477 1 84.25 84 SER A N 1
ATOM 671 C CA . SER A 1 84 ? 5.027 -27.75 1.138 1 84.25 84 SER A CA 1
ATOM 672 C C . SER A 1 84 ? 6.082 -26.719 0.758 1 84.25 84 SER A C 1
ATOM 674 O O . SER A 1 84 ? 6.07 -25.594 1.272 1 84.25 84 SER A O 1
ATOM 676 N N . PRO A 1 85 ? 7.012 -27.203 -0.063 1 84.75 85 PRO A N 1
ATOM 677 C CA . PRO A 1 85 ? 8 -26.234 -0.538 1 84.75 85 PRO A CA 1
ATOM 678 C C . PRO A 1 85 ? 7.398 -25.172 -1.457 1 84.75 85 PRO A C 1
ATOM 680 O O . PRO A 1 85 ? 8.008 -24.125 -1.678 1 84.75 85 PRO A O 1
ATOM 683 N N . THR A 1 86 ? 6.219 -25.469 -1.881 1 87.62 86 THR A N 1
ATOM 684 C CA . THR A 1 86 ? 5.551 -24.516 -2.76 1 87.62 86 THR A CA 1
ATOM 685 C C . THR A 1 86 ? 4.727 -23.516 -1.951 1 87.62 86 THR A C 1
ATOM 687 O O . THR A 1 86 ? 3.926 -23.922 -1.101 1 87.62 86 THR A O 1
ATOM 690 N N . PRO A 1 87 ? 4.992 -22.23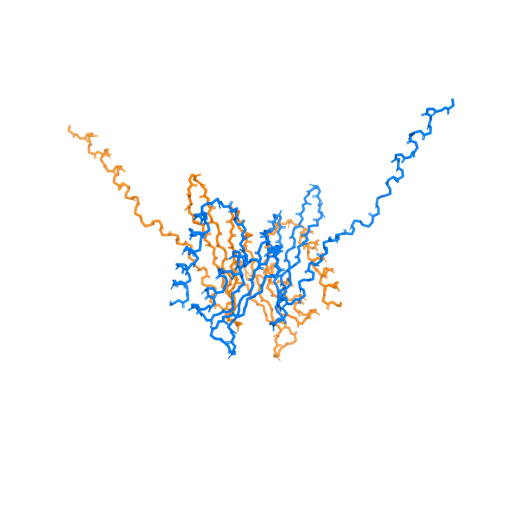4 -2.258 1 90.31 87 PRO A N 1
ATOM 691 C CA . PRO A 1 87 ? 4.199 -21.25 -1.526 1 90.31 87 PRO A CA 1
ATOM 692 C C . PRO A 1 87 ? 2.701 -21.375 -1.802 1 90.31 87 PRO A C 1
ATOM 694 O O . PRO A 1 87 ? 2.303 -21.859 -2.861 1 90.31 87 PRO A O 1
ATOM 697 N N . ILE A 1 88 ? 1.878 -21.109 -0.803 1 87.38 88 ILE A N 1
ATOM 698 C CA . ILE A 1 88 ? 0.439 -20.953 -0.99 1 87.38 88 ILE A CA 1
ATOM 699 C C . ILE A 1 88 ? 0.144 -19.578 -1.585 1 87.38 88 ILE A C 1
ATOM 701 O O . ILE A 1 88 ? 0.688 -18.562 -1.132 1 87.38 88 ILE A O 1
ATOM 705 N N . CYS A 1 89 ? -0.654 -19.562 -2.691 1 88.12 89 CYS A N 1
ATOM 706 C CA . CYS A 1 89 ? -0.974 -18.297 -3.365 1 88.12 89 CYS A CA 1
ATOM 707 C C . CYS A 1 89 ? -2.477 -18.172 -3.582 1 88.12 89 CYS A C 1
ATOM 709 O O . CYS A 1 89 ? -3.146 -19.141 -3.932 1 88.12 89 CYS A O 1
ATOM 711 N N . THR A 1 90 ? -2.994 -16.969 -3.338 1 83.75 90 THR A N 1
ATOM 712 C CA . THR A 1 90 ? -4.41 -16.672 -3.539 1 83.75 90 THR A CA 1
ATOM 713 C C . THR A 1 90 ? -4.59 -15.328 -4.242 1 83.75 90 THR A C 1
ATOM 715 O O . THR A 1 90 ? -3.936 -14.344 -3.893 1 83.75 90 THR A O 1
ATOM 718 N N . SER A 1 91 ? -5.41 -15.328 -5.293 1 84 91 SER A N 1
ATOM 719 C CA . SER A 1 91 ? -5.824 -14.07 -5.91 1 84 91 SER A CA 1
ATOM 720 C C . SER A 1 91 ? -6.902 -13.383 -5.082 1 84 91 SER A C 1
ATOM 722 O O . SER A 1 91 ? -7.938 -13.984 -4.777 1 84 91 SER A O 1
ATOM 724 N N . VAL A 1 92 ? -6.621 -12.211 -4.75 1 78.31 92 VAL A N 1
ATOM 725 C CA . VAL A 1 92 ? -7.535 -11.453 -3.896 1 78.31 92 VAL A CA 1
ATOM 726 C C . VAL A 1 92 ? -8.477 -10.617 -4.758 1 78.31 92 VAL A C 1
ATOM 728 O O . VAL A 1 92 ? -9.672 -10.516 -4.465 1 78.31 92 VAL A O 1
ATOM 731 N N . ILE A 1 93 ? -7.922 -9.984 -5.746 1 77.12 93 ILE A N 1
ATOM 732 C CA . ILE A 1 93 ? -8.688 -9.164 -6.684 1 77.12 93 ILE A CA 1
ATOM 733 C C . ILE A 1 93 ? -8.391 -9.602 -8.117 1 77.12 93 ILE A C 1
ATOM 735 O O . ILE A 1 93 ? -7.234 -9.859 -8.461 1 77.12 93 ILE A O 1
ATOM 739 N N . GLY A 1 94 ? -9.398 -9.578 -8.969 1 75.19 94 GLY A N 1
ATOM 740 C CA . GLY A 1 94 ? -9.227 -9.797 -10.398 1 75.19 94 GLY A CA 1
ATOM 741 C C . GLY A 1 94 ? -8.953 -11.242 -10.75 1 75.19 94 GLY A C 1
ATOM 742 O O . GLY A 1 94 ? -8.141 -11.531 -11.633 1 75.19 94 GLY A O 1
ATOM 743 N N . HIS A 1 95 ? -9.57 -12.125 -10.094 1 65.56 95 HIS A N 1
ATOM 744 C CA . HIS A 1 95 ? -9.375 -13.539 -10.398 1 65.56 95 HIS A CA 1
ATOM 745 C C . HIS A 1 95 ? -9.82 -13.867 -11.82 1 65.56 95 HIS A C 1
ATOM 747 O O . HIS A 1 95 ? -10.742 -13.242 -12.344 1 65.56 95 HIS A O 1
ATOM 753 N N . SER A 1 96 ? -8.789 -14.578 -12.461 1 59.84 96 SER A N 1
ATOM 754 C CA . SER A 1 96 ? -9.203 -15.078 -13.766 1 59.84 96 SER A CA 1
ATOM 755 C C . SER A 1 96 ? -10.398 -16.016 -13.641 1 59.84 96 SER A C 1
ATOM 757 O O . SER A 1 96 ? -10.516 -16.75 -12.656 1 59.84 96 SER A O 1
ATOM 759 N N . SER A 1 97 ? -11.414 -15.727 -14.383 1 58.16 97 SER A N 1
ATOM 760 C CA . SER A 1 97 ? -12.602 -16.578 -14.43 1 58.16 97 SER A CA 1
ATOM 761 C C . SER A 1 97 ? -12.25 -18 -14.875 1 58.16 97 SER A C 1
ATOM 763 O O . SER A 1 97 ? -12.977 -18.938 -14.586 1 58.16 97 SER A O 1
ATOM 765 N N . MET A 1 98 ? -11.25 -18.219 -15.641 1 61.91 98 MET A N 1
ATOM 766 C CA . MET A 1 98 ? -11.023 -19.516 -16.281 1 61.91 98 MET A CA 1
ATOM 767 C C . MET A 1 98 ? -10.164 -20.406 -15.398 1 61.91 98 MET A C 1
ATOM 769 O O . MET A 1 98 ? -9.703 -21.469 -15.836 1 61.91 98 MET A O 1
ATOM 773 N N . GLY A 1 99 ? -9.938 -20.047 -14.195 1 66.94 99 GLY A N 1
ATOM 774 C CA . GLY A 1 99 ? -9.195 -20.922 -13.289 1 66.94 99 GLY A CA 1
ATOM 775 C C . GLY A 1 99 ? -7.695 -20.828 -13.477 1 66.94 99 GLY A C 1
ATOM 776 O O . GLY A 1 99 ? -6.938 -21.484 -12.758 1 66.94 99 GLY A O 1
ATOM 777 N N . LEU A 1 100 ? -7.254 -20.172 -14.5 1 74.81 100 LEU A N 1
ATOM 778 C CA . LEU A 1 100 ? -5.816 -20 -14.688 1 74.81 100 LEU A CA 1
ATOM 779 C C . LEU A 1 100 ? -5.25 -19 -13.695 1 74.81 100 LEU A C 1
ATOM 781 O O . LEU A 1 100 ? -5.938 -18.047 -13.305 1 74.81 100 LEU A O 1
ATOM 785 N N . PRO A 1 101 ? -4.023 -19.328 -13.234 1 80.25 101 PRO A N 1
ATOM 786 C CA . PRO A 1 101 ? -3.398 -18.359 -12.336 1 80.25 101 PRO A CA 1
ATOM 787 C C . PRO A 1 101 ? -3.238 -16.984 -12.969 1 80.25 101 PRO A C 1
ATOM 789 O O . PRO A 1 101 ? -2.961 -16.875 -14.164 1 80.25 101 PRO A O 1
ATOM 792 N N . SER A 1 102 ? -3.537 -15.969 -12.219 1 88.5 102 SER A N 1
ATOM 793 C CA . SER A 1 102 ? -3.324 -14.602 -12.695 1 88.5 102 SER A CA 1
ATOM 794 C C . SER A 1 102 ? -1.839 -14.273 -12.773 1 88.5 102 SER A C 1
ATOM 796 O O . SER A 1 102 ? -1.008 -14.969 -12.188 1 88.5 102 SER A O 1
ATOM 798 N N . ILE A 1 103 ? -1.53 -13.281 -13.523 1 91.62 103 ILE A N 1
ATOM 799 C CA . ILE A 1 103 ? -0.157 -12.797 -13.633 1 91.62 103 ILE A CA 1
ATOM 800 C C . ILE A 1 103 ? 0.365 -12.414 -12.25 1 91.62 103 ILE A C 1
ATOM 802 O O . ILE A 1 103 ? 1.478 -12.789 -11.875 1 91.62 103 ILE A O 1
ATOM 806 N N . SER A 1 104 ? -0.461 -11.727 -11.445 1 93.06 104 SER A N 1
ATOM 807 C CA . SER A 1 104 ? -0.057 -11.297 -10.109 1 93.06 104 SER A CA 1
ATOM 808 C C . SER A 1 104 ? 0.239 -12.5 -9.211 1 93.06 104 SER A C 1
ATOM 810 O O . SER A 1 104 ? 1.198 -12.484 -8.438 1 93.06 104 SER A O 1
ATOM 812 N N . SER A 1 105 ? -0.561 -13.562 -9.328 1 92.19 105 SER A N 1
ATOM 813 C CA . SER A 1 105 ? -0.343 -14.766 -8.523 1 92.19 105 SER A CA 1
ATOM 814 C C . SER A 1 105 ? 0.978 -15.438 -8.883 1 92.19 105 SER A C 1
ATOM 816 O O . SER A 1 105 ? 1.736 -15.836 -8 1 92.19 105 SER A O 1
ATOM 818 N N . SER A 1 106 ? 1.21 -15.539 -10.164 1 93.62 106 SER A N 1
ATOM 819 C CA . SER A 1 106 ? 2.443 -16.156 -10.633 1 93.62 106 SER A CA 1
ATOM 820 C C . SER A 1 106 ? 3.67 -15.398 -10.148 1 93.62 106 SER A C 1
ATOM 822 O O . SER A 1 106 ? 4.629 -16 -9.656 1 93.62 106 SER A O 1
ATOM 824 N N . ILE A 1 107 ? 3.674 -14.125 -10.281 1 96.06 107 ILE A N 1
ATOM 825 C CA . ILE A 1 107 ? 4.793 -13.297 -9.836 1 96.06 107 ILE A CA 1
ATOM 826 C C . ILE A 1 107 ? 4.961 -13.422 -8.328 1 96.06 107 ILE A C 1
ATOM 828 O O . ILE A 1 107 ? 6.074 -13.625 -7.832 1 96.06 107 ILE A O 1
ATOM 832 N N . ALA A 1 108 ? 3.857 -13.32 -7.594 1 94.62 108 ALA A N 1
ATOM 833 C CA . ALA A 1 108 ? 3.896 -13.414 -6.137 1 94.62 108 ALA A CA 1
ATOM 834 C C . ALA A 1 108 ? 4.508 -14.734 -5.688 1 94.62 108 ALA A C 1
ATOM 836 O O . ALA A 1 108 ? 5.348 -14.766 -4.781 1 94.62 108 ALA A O 1
ATOM 837 N N . GLU A 1 109 ? 4.039 -15.789 -6.289 1 94.75 109 GLU A N 1
ATOM 838 C CA . GLU A 1 109 ? 4.531 -17.109 -5.93 1 94.75 109 GLU A CA 1
ATOM 839 C C . GLU A 1 109 ? 6.039 -17.219 -6.145 1 94.75 109 GLU A C 1
ATOM 841 O O . GLU A 1 109 ? 6.766 -17.688 -5.262 1 94.75 109 GLU A O 1
ATOM 846 N N . ARG A 1 110 ? 6.516 -16.828 -7.285 1 96.12 110 ARG A N 1
ATOM 847 C CA . ARG A 1 110 ? 7.934 -16.938 -7.605 1 96.12 110 ARG A CA 1
ATOM 848 C C . ARG A 1 110 ? 8.773 -16.031 -6.703 1 96.12 110 ARG A C 1
ATOM 850 O O . ARG A 1 110 ? 9.852 -16.422 -6.258 1 96.12 110 ARG A O 1
ATOM 857 N N . LEU A 1 111 ? 8.375 -14.898 -6.41 1 96.31 111 LEU A N 1
ATOM 858 C CA . LEU A 1 111 ? 9.078 -14.016 -5.484 1 96.31 111 LEU A CA 1
ATOM 859 C C . LEU A 1 111 ? 9.18 -14.648 -4.102 1 96.31 111 LEU A C 1
ATOM 861 O O . LEU A 1 111 ? 10.25 -14.648 -3.488 1 96.31 111 LEU A O 1
ATOM 865 N N . THR A 1 112 ? 8.039 -15.141 -3.66 1 95 112 THR A N 1
ATOM 866 C CA . THR A 1 112 ? 7.988 -15.75 -2.34 1 95 112 THR A CA 1
ATOM 867 C C . THR A 1 112 ? 8.938 -16.938 -2.264 1 95 112 THR A C 1
ATOM 869 O O . THR A 1 112 ? 9.641 -17.125 -1.266 1 95 112 THR A O 1
ATOM 872 N N . MET A 1 113 ? 8.844 -17.703 -3.287 1 94.38 113 MET A N 1
ATOM 873 C CA . MET A 1 113 ? 9.734 -18.859 -3.33 1 94.38 113 MET A CA 1
ATOM 874 C C . MET A 1 113 ? 11.195 -18.422 -3.271 1 94.38 113 MET A C 1
ATOM 876 O O . MET A 1 113 ? 11.992 -19 -2.527 1 94.38 113 MET A O 1
ATOM 880 N N . LYS A 1 114 ? 11.578 -17.438 -3.939 1 93.81 114 LYS A N 1
ATOM 881 C CA . LYS A 1 114 ? 12.969 -17.016 -4.086 1 93.81 114 LYS A CA 1
ATOM 882 C C . LYS A 1 114 ? 13.445 -16.266 -2.842 1 93.81 114 LYS A C 1
ATOM 884 O O . LYS A 1 114 ? 14.578 -16.469 -2.395 1 93.81 114 LYS A O 1
ATOM 889 N N . PHE A 1 115 ? 12.68 -15.398 -2.264 1 93.94 115 PHE A N 1
ATOM 890 C CA . PHE A 1 115 ? 13.172 -14.477 -1.252 1 93.94 115 PHE A CA 1
ATOM 891 C C . PHE A 1 115 ? 12.641 -14.844 0.128 1 93.94 115 PHE A C 1
ATOM 893 O O . PHE A 1 115 ? 13.023 -14.234 1.13 1 93.94 115 PHE A O 1
ATOM 900 N N . LYS A 1 116 ? 11.789 -15.844 0.206 1 91 116 LYS A N 1
ATOM 901 C CA . LYS A 1 116 ? 11.281 -16.422 1.44 1 91 116 LYS A CA 1
ATOM 902 C C . LYS A 1 116 ? 10.625 -15.367 2.324 1 91 116 LYS A C 1
ATOM 904 O O . LYS A 1 116 ? 10.852 -15.336 3.533 1 91 116 LYS A O 1
ATOM 909 N N . ARG A 1 117 ? 9.805 -14.477 1.649 1 91.38 117 ARG A N 1
ATOM 910 C CA . ARG A 1 117 ? 8.984 -13.461 2.297 1 91.38 117 ARG A CA 1
ATOM 911 C C . ARG A 1 117 ? 7.547 -13.516 1.783 1 91.38 117 ARG A C 1
ATOM 913 O O . ARG A 1 117 ? 7.254 -14.219 0.813 1 91.38 117 ARG A O 1
ATOM 920 N N . VAL A 1 118 ? 6.59 -12.898 2.596 1 89.44 118 VAL A N 1
ATOM 921 C CA . VAL A 1 118 ? 5.215 -12.773 2.129 1 89.44 118 VAL A CA 1
ATOM 922 C C . VAL A 1 118 ? 5.125 -11.656 1.088 1 89.44 118 VAL A C 1
ATOM 924 O O . VAL A 1 118 ? 5.434 -10.5 1.379 1 89.44 118 VAL A O 1
ATOM 927 N N . PHE A 1 119 ? 4.738 -12.016 -0.102 1 92.88 119 PHE A N 1
ATOM 928 C CA . PHE A 1 119 ?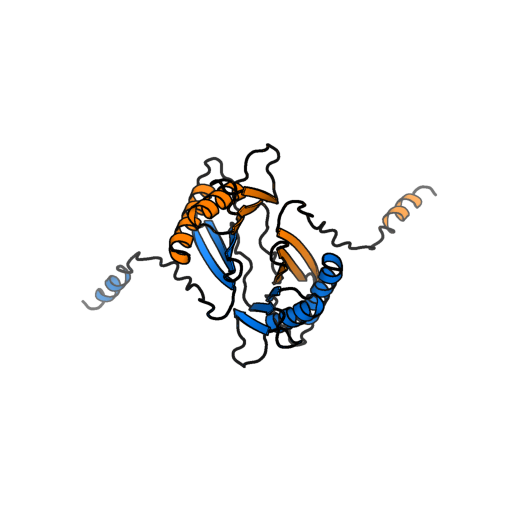 4.621 -11.031 -1.168 1 92.88 119 PHE A CA 1
ATOM 929 C C . PHE A 1 119 ? 3.162 -10.797 -1.536 1 92.88 119 PHE A C 1
ATOM 931 O O . PHE A 1 119 ? 2.414 -11.75 -1.763 1 92.88 119 PHE A O 1
ATOM 938 N N . ILE A 1 120 ? 2.771 -9.555 -1.555 1 91.31 120 ILE A N 1
ATOM 939 C CA . ILE A 1 120 ? 1.499 -9.078 -2.088 1 91.31 120 ILE A CA 1
ATOM 940 C C . ILE A 1 120 ? 1.737 -8.305 -3.383 1 91.31 120 ILE A C 1
ATOM 942 O O . ILE A 1 120 ? 2.367 -7.246 -3.375 1 91.31 120 ILE A O 1
ATOM 946 N N . VAL A 1 121 ? 1.221 -8.875 -4.488 1 92.69 121 VAL A N 1
ATOM 947 C CA . VAL A 1 121 ? 1.562 -8.297 -5.789 1 92.69 121 VAL A CA 1
ATOM 948 C C . VAL A 1 121 ? 0.297 -7.801 -6.484 1 92.69 121 VAL A C 1
ATOM 950 O O . VAL A 1 121 ? -0.662 -8.555 -6.66 1 92.69 121 VAL A O 1
ATOM 953 N N . SER A 1 122 ? 0.294 -6.578 -6.773 1 89.75 122 SER A N 1
ATOM 954 C CA . SER A 1 122 ? -0.706 -5.98 -7.652 1 89.75 122 SER A CA 1
ATOM 955 C C . SER A 1 122 ? -0.127 -5.695 -9.039 1 89.75 122 SER A C 1
ATOM 957 O O . SER A 1 122 ? 0.775 -4.867 -9.18 1 89.75 122 SER A O 1
ATOM 959 N N . TYR A 1 123 ? -0.682 -6.336 -10.023 1 92.5 123 TYR A N 1
ATOM 960 C CA . TYR A 1 123 ? -0.229 -6.184 -11.406 1 92.5 123 TYR A CA 1
ATOM 961 C C . TYR A 1 123 ? -1.265 -5.441 -12.242 1 92.5 123 TYR A C 1
ATOM 963 O O . TYR A 1 123 ? -2.34 -5.977 -12.523 1 92.5 123 TYR A O 1
ATOM 971 N N . ASN A 1 124 ? -0.873 -4.254 -12.781 1 89.81 124 ASN A N 1
ATOM 972 C CA . ASN A 1 124 ? -1.861 -3.387 -13.414 1 89.81 124 ASN A CA 1
ATOM 973 C C . ASN A 1 124 ? -1.395 -2.914 -14.789 1 89.81 124 ASN A C 1
ATOM 975 O O . ASN A 1 124 ? -1.824 -1.863 -15.266 1 89.81 124 ASN A O 1
ATOM 979 N N . LEU A 1 125 ? -0.558 -3.65 -15.391 1 91.81 125 LEU A N 1
ATOM 980 C CA . LEU A 1 125 ? -0.167 -3.34 -16.766 1 91.81 125 LEU A CA 1
ATOM 981 C C . LEU A 1 125 ? -1.113 -4 -17.766 1 91.81 125 LEU A C 1
ATOM 983 O O . LEU A 1 125 ? -1.737 -5.016 -17.453 1 91.81 125 LEU A O 1
ATOM 987 N N . LYS A 1 126 ? -1.172 -3.354 -18.859 1 89.12 126 LYS A N 1
ATOM 988 C CA . LYS A 1 126 ? -1.952 -3.969 -19.922 1 89.12 126 LYS A CA 1
ATOM 989 C C . LYS A 1 126 ? -1.331 -5.289 -20.375 1 89.12 126 LYS A C 1
ATOM 991 O O . LYS A 1 126 ? -0.115 -5.473 -20.281 1 89.12 126 LYS A O 1
ATOM 996 N N . GLU A 1 127 ? -2.182 -6.203 -20.734 1 88.12 127 GLU A N 1
ATOM 997 C CA . GLU A 1 127 ? -1.685 -7.465 -21.266 1 88.12 127 GLU A CA 1
ATOM 998 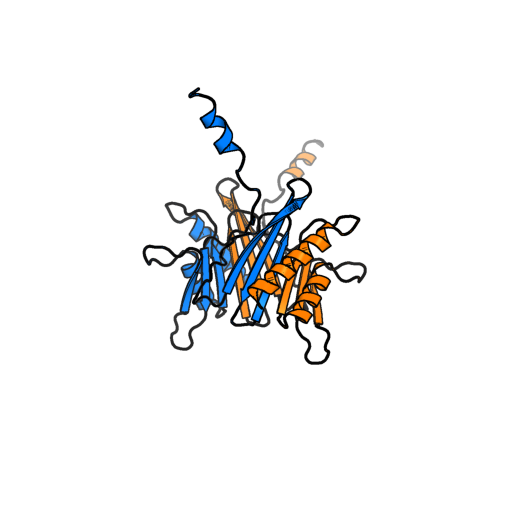C C . GLU A 1 127 ? -1.455 -7.371 -22.781 1 88.12 127 GLU A C 1
ATOM 1000 O O . GLU A 1 127 ? -2.295 -6.844 -23.5 1 88.12 127 GLU A O 1
ATOM 1005 N N . ASP A 1 128 ? -0.255 -7.68 -23.125 1 88.12 128 ASP A N 1
ATOM 1006 C CA . ASP A 1 128 ? 0.014 -7.711 -24.562 1 88.12 128 ASP A CA 1
ATOM 1007 C C . ASP A 1 128 ? -0.012 -9.141 -25.094 1 88.12 128 ASP A C 1
ATOM 1009 O O . ASP A 1 128 ? -0.048 -10.094 -24.312 1 88.12 128 ASP A O 1
ATOM 1013 N N . GLN A 1 129 ? -0.086 -9.367 -26.406 1 88.94 129 GLN A N 1
ATOM 1014 C CA . GLN A 1 129 ? -0.29 -10.664 -27.047 1 88.94 129 GLN A CA 1
ATOM 1015 C C . GLN A 1 129 ? 0.895 -11.594 -26.797 1 88.94 129 GLN A C 1
ATOM 1017 O O . GLN A 1 129 ? 0.717 -12.797 -26.609 1 88.94 129 GLN A O 1
ATOM 1022 N N . ASP A 1 130 ? 2.059 -11.094 -26.797 1 92.25 130 ASP A N 1
ATOM 1023 C CA . ASP A 1 130 ? 3.25 -11.938 -26.703 1 92.25 130 ASP A CA 1
ATOM 1024 C C . ASP A 1 130 ? 3.781 -11.992 -25.281 1 92.25 130 ASP A C 1
ATOM 1026 O O . ASP A 1 130 ? 4.777 -12.664 -25 1 92.25 130 ASP A O 1
ATOM 1030 N N . GLY A 1 131 ? 3.213 -11.367 -24.422 1 92.81 131 GLY A N 1
ATOM 1031 C CA . GLY A 1 131 ? 3.592 -11.414 -23.031 1 92.81 131 GLY A CA 1
ATOM 1032 C C . GLY A 1 131 ? 4.906 -10.711 -22.734 1 92.81 131 GLY A C 1
ATOM 1033 O O . GLY A 1 131 ? 5.488 -10.883 -21.672 1 92.81 131 GLY A O 1
ATOM 1034 N N . GLN A 1 132 ? 5.379 -9.953 -23.688 1 94.38 132 GLN A N 1
ATOM 1035 C CA . GLN A 1 132 ? 6.688 -9.32 -23.562 1 94.38 132 GLN A CA 1
ATOM 1036 C C . GLN A 1 132 ? 6.691 -8.273 -22.438 1 94.38 132 GLN A C 1
ATOM 1038 O O . GLN A 1 132 ? 7.68 -8.133 -21.719 1 94.38 132 GLN A O 1
ATOM 1043 N N . LEU A 1 133 ? 5.641 -7.516 -22.359 1 94.5 133 LEU A N 1
ATOM 1044 C CA . LEU A 1 133 ? 5.547 -6.48 -21.328 1 94.5 133 LEU A CA 1
ATOM 1045 C C . LEU A 1 133 ? 5.594 -7.09 -19.938 1 94.5 133 LEU A C 1
ATOM 1047 O O . LEU A 1 133 ? 6.312 -6.598 -19.062 1 94.5 133 LEU A O 1
ATOM 1051 N N . GLN A 1 134 ? 4.887 -8.156 -19.734 1 94.75 134 GLN A N 1
ATOM 1052 C CA . GLN A 1 134 ? 4.863 -8.852 -18.453 1 94.75 134 GLN A CA 1
ATOM 1053 C C . GLN A 1 134 ? 6.246 -9.383 -18.094 1 94.75 134 GLN A C 1
ATOM 1055 O O . GLN A 1 134 ? 6.68 -9.266 -16.938 1 94.75 134 GLN A O 1
ATOM 1060 N N . LEU A 1 135 ? 6.828 -10.016 -19.047 1 95.94 135 LEU A N 1
ATOM 1061 C CA . LEU A 1 135 ? 8.156 -10.578 -18.828 1 95.94 135 LEU A CA 1
ATOM 1062 C C . LEU A 1 135 ? 9.156 -9.477 -18.469 1 95.94 135 LEU A C 1
ATOM 1064 O O . LEU A 1 135 ? 9.977 -9.648 -17.562 1 95.94 135 LEU A O 1
ATOM 1068 N N . PHE A 1 136 ? 9.062 -8.391 -19.234 1 95.5 136 PHE A N 1
ATOM 1069 C CA . PHE A 1 136 ? 9.938 -7.254 -18.984 1 95.5 136 PHE A CA 1
ATOM 1070 C C . PHE A 1 136 ? 9.719 -6.707 -17.578 1 95.5 136 PHE A C 1
ATOM 1072 O O . PHE A 1 136 ? 10.688 -6.484 -16.844 1 95.5 136 PHE A O 1
ATOM 1079 N N . ALA A 1 137 ? 8.516 -6.48 -17.188 1 96.31 137 ALA A N 1
ATOM 1080 C CA . ALA A 1 137 ? 8.172 -5.977 -15.859 1 96.31 137 ALA A CA 1
ATOM 1081 C C . ALA A 1 137 ? 8.688 -6.914 -14.766 1 96.31 137 ALA A C 1
ATOM 1083 O O . ALA A 1 137 ? 9.32 -6.469 -13.812 1 96.31 137 ALA A O 1
ATOM 1084 N N . GLU A 1 138 ? 8.414 -8.156 -14.883 1 96.88 138 GLU A N 1
ATOM 1085 C CA . GLU A 1 138 ? 8.82 -9.156 -13.898 1 96.88 138 GLU A CA 1
ATOM 1086 C C . GLU A 1 138 ? 10.336 -9.188 -13.734 1 96.88 138 GLU A C 1
ATOM 1088 O O . GLU A 1 138 ? 10.844 -9.234 -12.609 1 96.88 138 GLU A O 1
ATOM 1093 N N . LYS A 1 139 ? 10.977 -9.203 -14.836 1 97.31 139 LYS A N 1
ATOM 1094 C CA . LYS A 1 139 ? 12.438 -9.188 -14.766 1 97.31 139 LYS A CA 1
ATOM 1095 C C . LYS A 1 139 ? 12.938 -8 -13.945 1 97.31 139 LYS A C 1
ATOM 1097 O O . LYS A 1 139 ? 13.836 -8.156 -13.117 1 97.31 139 LYS A O 1
ATOM 1102 N N . ASN A 1 140 ? 12.484 -6.891 -14.188 1 96.19 140 ASN A N 1
ATOM 1103 C CA . ASN A 1 140 ? 12.898 -5.699 -13.461 1 96.19 140 ASN A CA 1
ATOM 1104 C C . ASN A 1 140 ? 12.57 -5.805 -11.977 1 96.19 140 ASN A C 1
ATOM 1106 O O . ASN A 1 140 ? 13.367 -5.398 -11.125 1 96.19 140 ASN A O 1
ATOM 1110 N N . VAL A 1 141 ? 11.438 -6.336 -11.648 1 96.44 141 VAL A N 1
ATOM 1111 C CA . VAL A 1 141 ? 11.055 -6.531 -10.25 1 96.44 141 VAL A CA 1
ATOM 1112 C C . VAL A 1 141 ? 12.07 -7.441 -9.562 1 96.44 141 VAL A C 1
ATOM 1114 O O . VAL A 1 141 ? 12.562 -7.121 -8.477 1 96.44 141 VAL A O 1
ATOM 1117 N N . PHE A 1 142 ? 12.359 -8.523 -10.203 1 96.94 142 PHE A N 1
ATOM 1118 C CA . PHE A 1 142 ? 13.32 -9.461 -9.625 1 96.94 142 PHE A CA 1
ATOM 1119 C C . PHE A 1 142 ? 14.68 -8.797 -9.445 1 96.94 142 PHE A C 1
ATOM 1121 O O . PHE A 1 142 ? 15.336 -8.977 -8.414 1 96.94 142 PHE A O 1
ATOM 1128 N N . ASP A 1 143 ? 15.117 -8.07 -10.43 1 96.06 143 ASP A N 1
ATOM 1129 C CA . ASP A 1 143 ? 16.391 -7.375 -10.328 1 96.06 143 ASP A CA 1
ATOM 1130 C C . ASP A 1 143 ? 16.406 -6.406 -9.148 1 96.06 143 ASP A C 1
ATOM 1132 O O . ASP A 1 143 ? 17.406 -6.285 -8.438 1 96.06 143 ASP A O 1
ATOM 1136 N N . ILE A 1 144 ? 15.375 -5.758 -8.961 1 93.5 144 ILE A N 1
ATOM 1137 C CA . ILE A 1 144 ? 15.234 -4.82 -7.848 1 93.5 144 ILE A CA 1
ATOM 1138 C C . ILE A 1 144 ? 15.391 -5.562 -6.523 1 93.5 144 ILE A C 1
ATOM 1140 O O . ILE A 1 144 ? 16.141 -5.125 -5.645 1 93.5 144 ILE A O 1
ATOM 1144 N N . PHE A 1 145 ? 14.727 -6.652 -6.371 1 94.94 145 PHE A N 1
ATOM 1145 C CA . PHE A 1 145 ? 14.734 -7.355 -5.094 1 94.94 145 PHE A CA 1
ATOM 1146 C C . PHE A 1 145 ? 16.094 -8.016 -4.848 1 94.94 145 PHE A C 1
ATOM 1148 O O . PHE A 1 145 ? 16.531 -8.133 -3.701 1 94.94 145 PHE A O 1
ATOM 1155 N N . LYS A 1 146 ? 16.797 -8.383 -5.918 1 94.25 146 LYS A N 1
ATOM 1156 C CA . LYS A 1 146 ? 18.172 -8.852 -5.762 1 94.25 146 LYS A CA 1
ATOM 1157 C C . LYS A 1 146 ? 19.047 -7.797 -5.094 1 94.25 146 LYS A C 1
ATOM 1159 O O . LYS A 1 146 ? 19.922 -8.125 -4.293 1 94.25 146 LYS A O 1
ATOM 1164 N N . LYS A 1 147 ? 18.766 -6.602 -5.387 1 91.12 147 LYS A N 1
ATOM 1165 C CA . LYS A 1 147 ? 19.531 -5.496 -4.82 1 91.12 147 LYS A CA 1
ATOM 1166 C C . LYS A 1 147 ? 19.016 -5.129 -3.43 1 91.12 147 LYS A C 1
ATOM 1168 O O . LYS A 1 147 ? 19.812 -4.836 -2.531 1 91.12 147 LYS A O 1
ATOM 1173 N N . LEU A 1 148 ? 17.75 -5.172 -3.232 1 88.12 148 LEU A N 1
ATOM 1174 C CA . LEU A 1 148 ? 17.141 -4.691 -2 1 88.12 148 LEU A CA 1
ATOM 1175 C C . LEU A 1 148 ? 17.25 -5.734 -0.895 1 88.12 148 LEU A C 1
ATOM 1177 O O . LEU A 1 148 ? 17.391 -5.387 0.28 1 88.12 148 LEU A O 1
ATOM 1181 N N . LEU A 1 149 ? 17.094 -6.949 -1.203 1 83.38 149 LEU A N 1
ATOM 1182 C CA . LEU A 1 149 ? 16.938 -7.969 -0.173 1 83.38 149 LEU A CA 1
ATOM 1183 C C . LEU A 1 149 ? 18.156 -8.891 -0.13 1 83.38 149 LEU A C 1
ATOM 1185 O O . LEU A 1 149 ? 18.297 -9.695 0.793 1 83.38 149 LEU A O 1
ATOM 1189 N N . ASN A 1 150 ? 18.984 -8.914 -1.112 1 70.62 150 ASN A N 1
ATOM 1190 C CA . ASN A 1 150 ? 20.172 -9.758 -1.034 1 70.62 150 ASN A CA 1
ATOM 1191 C C . ASN A 1 150 ? 21.344 -9.023 -0.384 1 70.62 150 ASN A C 1
ATOM 1193 O O . ASN A 1 150 ? 21.516 -7.816 -0.586 1 70.62 150 ASN A O 1
ATOM 1197 N N . MET B 1 1 ? 43.094 28.703 -36.75 1 27.14 1 MET B N 1
ATOM 1198 C CA . MET B 1 1 ? 43.312 27.375 -36.188 1 27.14 1 MET B CA 1
ATOM 1199 C C . MET B 1 1 ? 42.375 27.156 -35 1 27.14 1 MET B C 1
ATOM 1201 O O . MET B 1 1 ? 42.219 26.031 -34.531 1 27.14 1 MET B O 1
ATOM 1205 N N . SER B 1 2 ? 42.094 28.203 -34.188 1 29.19 2 SER B N 1
ATOM 1206 C CA . SER B 1 2 ? 41.656 28.391 -32.812 1 29.19 2 SER B CA 1
ATOM 1207 C C . SER B 1 2 ? 40.188 27.984 -32.656 1 29.19 2 SER B C 1
ATOM 1209 O O . SER B 1 2 ? 39.75 27.703 -31.531 1 29.19 2 SER B O 1
ATOM 1211 N N . ASP B 1 3 ? 39.344 28.156 -33.562 1 28.27 3 ASP B N 1
ATOM 1212 C CA . ASP B 1 3 ? 37.906 28.141 -33.469 1 28.27 3 ASP B CA 1
ATOM 1213 C C . ASP B 1 3 ? 37.375 26.703 -33.406 1 28.27 3 ASP B C 1
ATOM 1215 O O . ASP B 1 3 ? 36.188 26.484 -33.125 1 28.27 3 ASP B O 1
ATOM 1219 N N . ALA B 1 4 ? 38.062 25.719 -34.031 1 31.45 4 ALA B N 1
ATOM 1220 C CA . ALA B 1 4 ? 37.656 24.328 -34.219 1 31.45 4 ALA B CA 1
ATOM 1221 C C . ALA B 1 4 ? 37.594 23.594 -32.875 1 31.45 4 ALA B C 1
ATOM 1223 O O . ALA B 1 4 ? 36.969 22.531 -32.781 1 31.45 4 ALA B O 1
ATOM 1224 N N . THR B 1 5 ? 38.469 23.906 -31.953 1 28.77 5 THR B N 1
ATOM 1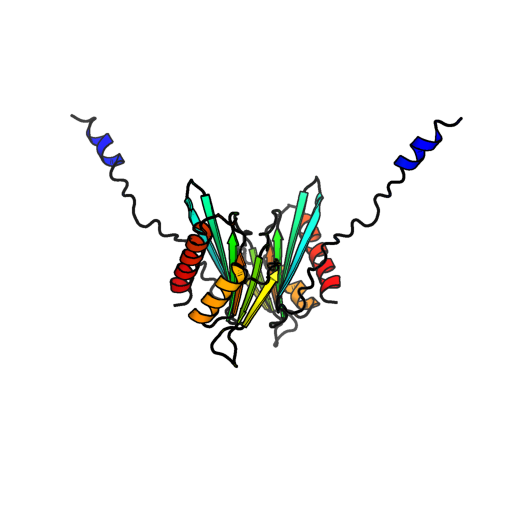225 C CA . THR B 1 5 ? 38.719 23.125 -30.75 1 28.77 5 THR B CA 1
ATOM 1226 C C . THR B 1 5 ? 37.5 23.078 -29.859 1 28.77 5 THR B C 1
ATOM 1228 O O . THR B 1 5 ? 37.344 22.172 -29.047 1 28.77 5 THR B O 1
ATOM 1231 N N . LEU B 1 6 ? 36.812 24.25 -29.797 1 28.77 6 LEU B N 1
ATOM 1232 C CA . LEU B 1 6 ? 35.781 24.359 -28.781 1 28.77 6 LEU B CA 1
ATOM 1233 C C . LEU B 1 6 ? 34.656 23.359 -29.031 1 28.77 6 LEU B C 1
ATOM 1235 O O . LEU B 1 6 ? 33.938 22.969 -28.109 1 28.77 6 LEU B O 1
ATOM 1239 N N . LEU B 1 7 ? 34.406 23.062 -30.297 1 29 7 LEU B N 1
ATOM 1240 C CA . LEU B 1 7 ? 33.25 22.281 -30.703 1 29 7 LEU B CA 1
ATOM 1241 C C . LEU B 1 7 ? 33.312 20.859 -30.172 1 29 7 LEU B C 1
ATOM 1243 O O . LEU B 1 7 ? 32.312 20.203 -29.984 1 29 7 LEU B O 1
ATOM 1247 N N . GLN B 1 8 ? 34.531 20.312 -30.234 1 29.33 8 GLN B N 1
ATOM 1248 C CA . GLN B 1 8 ? 34.75 18.891 -29.969 1 29.33 8 GLN B CA 1
ATOM 1249 C C . GLN B 1 8 ? 34.25 18.516 -28.578 1 29.33 8 GLN B C 1
ATOM 1251 O O . GLN B 1 8 ? 34.125 17.344 -28.25 1 29.33 8 GLN B O 1
ATOM 1256 N N . THR B 1 9 ? 34.5 19.438 -27.625 1 28.3 9 THR B N 1
ATOM 1257 C CA . THR B 1 9 ? 34.25 19.062 -26.234 1 28.3 9 THR B CA 1
ATOM 1258 C C . THR B 1 9 ? 32.75 18.734 -26.031 1 28.3 9 THR B C 1
ATOM 1260 O O . THR B 1 9 ? 32.375 18.297 -24.953 1 28.3 9 THR B O 1
ATOM 1263 N N . ILE B 1 10 ? 31.812 19.203 -26.875 1 26.77 10 ILE B N 1
ATOM 1264 C CA . ILE B 1 10 ? 30.375 19 -26.734 1 26.77 10 ILE B CA 1
ATOM 1265 C C . ILE B 1 10 ? 30.047 17.516 -26.766 1 26.77 10 ILE B C 1
ATOM 1267 O O . ILE B 1 10 ? 29.141 17.062 -26.062 1 26.77 10 ILE B O 1
ATOM 1271 N N . ASN B 1 11 ? 30.469 16.781 -27.781 1 28.42 11 ASN B N 1
ATOM 1272 C CA . ASN B 1 11 ? 29.906 15.5 -28.203 1 28.42 11 ASN B CA 1
ATOM 1273 C C . ASN B 1 11 ? 30.078 14.422 -27.125 1 28.42 11 ASN B C 1
ATOM 1275 O O . ASN B 1 11 ? 29.562 13.312 -27.281 1 28.42 11 ASN B O 1
ATOM 1279 N N . LYS B 1 12 ? 31.234 14.258 -26.547 1 27.61 12 LYS B N 1
ATOM 1280 C CA . LYS B 1 12 ? 31.484 13.078 -25.719 1 27.61 12 LYS B CA 1
ATOM 1281 C C . LYS B 1 12 ? 30.531 13.047 -24.531 1 27.61 12 LYS B C 1
ATOM 1283 O O . LYS B 1 12 ? 30.969 13.172 -23.375 1 27.61 12 LYS B O 1
ATOM 1288 N N . MET B 1 13 ? 29.562 13.898 -24.375 1 28.23 13 MET B N 1
ATOM 1289 C CA . MET B 1 13 ? 28.641 13.68 -23.266 1 28.23 13 MET B CA 1
ATOM 1290 C C . MET B 1 13 ? 28.141 12.242 -23.25 1 28.23 13 MET B C 1
ATOM 1292 O O . MET B 1 13 ? 27.453 11.805 -24.172 1 28.23 13 MET B O 1
ATOM 1296 N N . ASP B 1 14 ? 28.891 11.18 -22.766 1 28.83 14 ASP B N 1
ATOM 1297 C CA . ASP B 1 14 ? 28.766 9.75 -22.484 1 28.83 14 ASP B CA 1
ATOM 1298 C C . ASP B 1 14 ? 27.375 9.422 -21.938 1 28.83 14 ASP B C 1
ATOM 1300 O O . ASP B 1 14 ? 26.922 10.039 -20.969 1 28.83 14 ASP B O 1
ATOM 1304 N N . ALA B 1 15 ? 26.344 8.836 -22.562 1 30.8 15 ALA B N 1
ATOM 1305 C CA . ALA B 1 15 ? 25.156 7.992 -22.625 1 30.8 15 ALA B CA 1
ATOM 1306 C C . ALA B 1 15 ? 25.188 6.906 -21.562 1 30.8 15 ALA B C 1
ATOM 1308 O O . ALA B 1 15 ? 24.562 5.859 -21.703 1 30.8 15 ALA B O 1
ATOM 1309 N N . SER B 1 16 ? 26.141 6.652 -20.594 1 30.78 16 SER B N 1
ATOM 1310 C CA . SER B 1 16 ? 26.484 5.621 -19.625 1 30.78 16 SER B CA 1
ATOM 1311 C C . SER B 1 16 ? 25.297 5.285 -18.734 1 30.78 16 SER B C 1
ATOM 1313 O O . SER B 1 16 ? 24.797 4.16 -18.75 1 30.78 16 SER B O 1
ATOM 1315 N N . SER B 1 17 ? 25.531 5.211 -17.156 1 30.44 17 SER B N 1
ATOM 1316 C CA . SER B 1 17 ? 24.844 4.445 -16.125 1 30.44 17 SER B CA 1
ATOM 1317 C C . SER B 1 17 ? 23.453 4.996 -15.859 1 30.44 17 SER B C 1
ATOM 1319 O O . SER B 1 17 ? 23.312 6.105 -15.336 1 30.44 17 SER B O 1
ATOM 1321 N N . ASN B 1 18 ? 22.609 5.109 -16.609 1 30.53 18 ASN B N 1
ATOM 1322 C CA . ASN B 1 18 ? 21.188 5.297 -16.312 1 30.53 18 ASN B CA 1
ATOM 1323 C C . ASN B 1 18 ? 20.844 4.777 -14.922 1 30.53 18 ASN B C 1
ATOM 1325 O O . ASN B 1 18 ? 20.422 3.625 -14.773 1 30.53 18 ASN B O 1
ATOM 1329 N N . GLU B 1 19 ? 21.672 4.906 -13.914 1 33.09 19 GLU B N 1
ATOM 1330 C CA . GLU B 1 19 ? 21.531 4.602 -12.492 1 33.09 19 GLU B CA 1
ATOM 1331 C C . GLU B 1 19 ? 20.188 5.09 -11.953 1 33.09 19 GLU B C 1
ATOM 1333 O O . GLU B 1 19 ? 19.875 6.277 -12.039 1 33.09 19 GLU B O 1
ATOM 1338 N N . MET B 1 20 ? 19.062 4.422 -12.227 1 35.59 20 MET B N 1
ATOM 1339 C CA . MET B 1 20 ? 17.844 4.559 -11.438 1 35.59 20 MET B CA 1
ATOM 1340 C C . MET B 1 20 ? 18.172 4.949 -10 1 35.59 20 MET B C 1
ATOM 1342 O O . MET B 1 20 ? 18.609 4.113 -9.211 1 35.59 20 MET B O 1
ATOM 1346 N N . SER B 1 21 ? 19 5.918 -9.758 1 34.22 21 SER B N 1
ATOM 1347 C CA . SER B 1 21 ? 19.406 6.352 -8.43 1 34.22 21 SER B CA 1
ATOM 1348 C C . SER B 1 21 ? 18.219 6.559 -7.516 1 34.22 21 SER B C 1
ATOM 1350 O O . SER B 1 21 ? 17.641 7.648 -7.477 1 34.22 21 SER B O 1
ATOM 1352 N N . ILE B 1 22 ? 17.109 6.062 -7.789 1 37.59 22 ILE B N 1
ATOM 1353 C CA . ILE B 1 22 ? 16.094 6.309 -6.758 1 37.59 22 ILE B CA 1
ATOM 1354 C C . ILE B 1 22 ? 16.641 5.848 -5.402 1 37.59 22 ILE B C 1
ATOM 1356 O O . ILE B 1 22 ? 16.906 4.664 -5.207 1 37.59 22 ILE B O 1
ATOM 1360 N N . ARG B 1 23 ? 17.484 6.672 -4.793 1 33.28 23 ARG B N 1
ATOM 1361 C CA . ARG B 1 23 ? 17.938 6.441 -3.428 1 33.28 23 ARG B CA 1
ATOM 1362 C C . ARG B 1 23 ? 16.828 5.891 -2.553 1 33.28 23 ARG B C 1
ATOM 1364 O O . ARG B 1 23 ? 15.742 6.484 -2.475 1 33.28 23 ARG B O 1
ATOM 1371 N N . PRO B 1 24 ? 16.828 4.574 -2.393 1 37.28 24 PRO B N 1
ATOM 1372 C CA . PRO B 1 24 ? 15.891 4.086 -1.371 1 37.28 24 PRO B CA 1
ATOM 1373 C C . PRO B 1 24 ? 15.852 4.98 -0.134 1 37.28 24 PRO B C 1
ATOM 1375 O O . PRO B 1 24 ? 16.891 5.512 0.282 1 37.28 24 PRO B O 1
ATOM 1378 N N . GLU B 1 25 ? 15.047 5.895 -0.068 1 38.69 25 GLU B N 1
ATOM 1379 C CA . GLU B 1 25 ? 14.953 6.609 1.201 1 38.69 25 GLU B CA 1
ATOM 1380 C C . GLU B 1 25 ? 15.016 5.645 2.383 1 38.69 25 GLU B C 1
ATOM 1382 O O . GLU B 1 25 ? 14.156 4.77 2.523 1 38.69 25 GLU B O 1
ATOM 1387 N N . LYS B 1 26 ? 16.328 5.199 2.553 1 35.66 26 LYS B N 1
ATOM 1388 C CA . LYS B 1 26 ? 16.547 4.371 3.736 1 35.66 26 LYS B CA 1
ATOM 1389 C C . LYS B 1 26 ? 15.938 5.02 4.977 1 35.66 26 LYS B C 1
ATOM 1391 O O . LYS B 1 26 ? 16.344 6.109 5.379 1 35.66 26 LYS B O 1
ATOM 1396 N N . ILE B 1 27 ? 14.672 5.035 5.094 1 39.19 27 ILE B N 1
ATOM 1397 C CA . ILE B 1 27 ? 14.039 5.41 6.352 1 39.19 27 ILE B CA 1
ATOM 1398 C C . ILE B 1 27 ? 14.602 4.555 7.488 1 39.19 27 ILE B C 1
ATOM 1400 O O . ILE B 1 27 ? 14.438 3.334 7.492 1 39.19 27 ILE B O 1
ATOM 1404 N N . VAL B 1 28 ? 15.711 4.895 8.109 1 39.06 28 VAL B N 1
ATOM 1405 C CA . VAL B 1 28 ? 16.312 4.281 9.289 1 39.06 28 VAL B CA 1
ATOM 1406 C C . VAL B 1 28 ? 15.211 3.732 10.195 1 39.06 28 VAL B C 1
ATOM 1408 O O . VAL B 1 28 ? 15.234 2.559 10.578 1 39.06 28 VAL B O 1
ATOM 1411 N N . ASP B 1 29 ? 14.602 4.613 11.133 1 45 29 ASP B N 1
ATOM 1412 C CA . ASP B 1 29 ? 13.867 4.078 12.273 1 45 29 ASP B CA 1
ATOM 1413 C C . ASP B 1 29 ? 12.539 3.465 11.828 1 45 29 ASP B C 1
ATOM 1415 O O . ASP B 1 29 ? 11.758 3 12.656 1 45 29 ASP B O 1
ATOM 1419 N N . SER B 1 30 ? 12.023 3.803 10.586 1 58.5 30 SER B N 1
ATOM 1420 C CA . SER B 1 30 ? 10.656 3.426 10.227 1 58.5 30 SER B CA 1
ATOM 1421 C C . SER B 1 30 ? 10.586 1.967 9.789 1 58.5 30 SER B C 1
ATOM 1423 O O . SER B 1 30 ? 11.57 1.413 9.297 1 58.5 30 SER B O 1
ATOM 1425 N N . LYS B 1 31 ? 9.56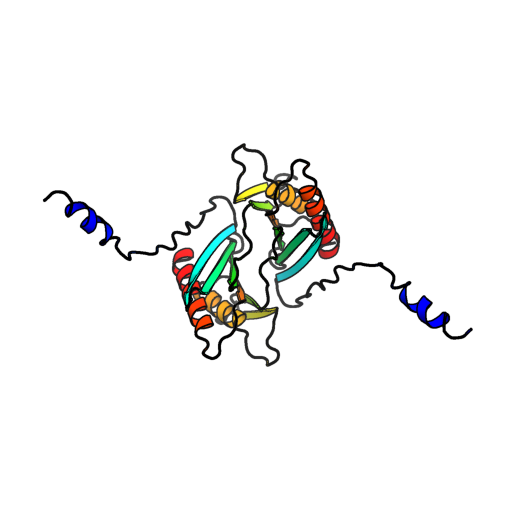2 1.23 10.461 1 68.12 31 LYS B N 1
ATOM 1426 C CA . LYS B 1 31 ? 9.344 -0.198 10.25 1 68.12 31 LYS B CA 1
ATOM 1427 C C . LYS B 1 31 ? 8.914 -0.484 8.812 1 68.12 31 LYS B C 1
ATOM 1429 O O . LYS B 1 31 ? 8.844 -1.643 8.398 1 68.12 31 LYS B O 1
ATOM 1434 N N . LEU B 1 32 ? 8.719 0.704 7.953 1 77.19 32 LEU B N 1
ATOM 1435 C CA . LEU B 1 32 ? 8.352 0.5 6.559 1 77.19 32 LEU B CA 1
ATOM 1436 C C . LEU B 1 32 ? 9.406 1.084 5.625 1 77.19 32 LEU B C 1
ATOM 1438 O O . LEU B 1 32 ? 9.93 2.174 5.875 1 77.19 32 LEU B O 1
ATOM 1442 N N . GLN B 1 33 ? 9.828 0.409 4.707 1 81.62 33 GLN B N 1
ATOM 1443 C CA . GLN B 1 33 ? 10.664 0.888 3.613 1 81.62 33 GLN B CA 1
ATOM 1444 C C . GLN B 1 33 ? 9.867 0.999 2.318 1 81.62 33 GLN B C 1
ATOM 1446 O O . GLN B 1 33 ? 9.211 0.042 1.904 1 81.62 33 GLN B O 1
ATOM 1451 N N . ILE B 1 34 ? 9.875 2.225 1.723 1 82.56 34 ILE B N 1
ATOM 1452 C CA . ILE B 1 34 ? 9.164 2.473 0.476 1 82.56 34 ILE B CA 1
ATOM 1453 C C . ILE B 1 34 ? 10.164 2.758 -0.645 1 82.56 34 ILE B C 1
ATOM 1455 O O . ILE B 1 34 ? 11.031 3.617 -0.504 1 82.56 34 ILE B O 1
ATOM 1459 N N . HIS B 1 35 ? 10.062 2.037 -1.711 1 86 35 HIS B N 1
ATOM 1460 C CA . HIS B 1 35 ? 10.914 2.201 -2.883 1 86 35 HIS B CA 1
ATOM 1461 C C . HIS B 1 35 ? 10.078 2.395 -4.145 1 86 35 HIS B C 1
ATOM 1463 O O . HIS B 1 35 ? 9.18 1.604 -4.43 1 86 35 HIS B O 1
ATOM 1469 N N . LYS B 1 36 ? 10.398 3.48 -4.863 1 84.75 36 LYS B N 1
ATOM 1470 C CA . LYS B 1 36 ? 9.703 3.801 -6.105 1 84.75 36 LYS B CA 1
ATOM 1471 C C . LYS B 1 36 ? 10.641 3.715 -7.301 1 84.75 36 LYS B C 1
ATOM 1473 O O . LYS B 1 36 ? 11.766 4.227 -7.254 1 84.75 36 LYS B O 1
ATOM 1478 N N . TYR B 1 37 ? 10.195 3.053 -8.328 1 87.38 37 TYR B N 1
ATOM 1479 C CA . TYR B 1 37 ? 11 2.912 -9.539 1 87.38 37 TYR B CA 1
ATOM 1480 C C . TYR B 1 37 ? 10.188 3.287 -10.773 1 87.38 37 TYR B C 1
ATOM 1482 O O . TYR B 1 37 ? 8.969 3.088 -10.805 1 87.38 37 TYR B O 1
ATOM 1490 N N . CYS B 1 38 ? 10.828 3.873 -11.703 1 89.94 38 CYS B N 1
ATOM 1491 C CA . CYS B 1 38 ? 10.328 4.129 -13.047 1 89.94 38 CYS B CA 1
ATOM 1492 C C . CYS B 1 38 ? 11.273 3.57 -14.102 1 89.94 38 CYS B C 1
ATOM 1494 O O . CYS B 1 38 ? 12.43 3.99 -14.188 1 89.94 38 CYS B O 1
ATOM 1496 N N . VAL B 1 39 ? 10.773 2.643 -14.828 1 92.19 39 VAL B N 1
ATOM 1497 C CA . VAL B 1 39 ? 11.609 1.942 -15.789 1 92.19 39 VAL B CA 1
ATOM 1498 C C . VAL B 1 39 ? 11.125 2.23 -17.203 1 92.19 39 VAL B C 1
ATOM 1500 O O . VAL B 1 39 ? 9.953 1.995 -17.531 1 92.19 39 VAL B O 1
ATOM 1503 N N . PRO B 1 40 ? 12.039 2.783 -18.016 1 93.25 40 PRO B N 1
ATOM 1504 C CA . PRO B 1 40 ? 11.633 3.014 -19.406 1 93.25 40 PRO B CA 1
ATOM 1505 C C . PRO B 1 40 ? 11.398 1.716 -20.172 1 93.25 40 PRO B C 1
ATOM 1507 O O . PRO B 1 40 ? 12.141 0.745 -20 1 93.25 40 PRO B O 1
ATOM 1510 N N . TYR B 1 41 ? 10.297 1.703 -20.859 1 92.56 41 TYR B N 1
ATOM 1511 C CA . TYR B 1 41 ? 9.977 0.591 -21.734 1 92.56 41 TYR B CA 1
ATOM 1512 C C . TYR B 1 41 ? 9.938 1.045 -23.188 1 92.56 41 TYR B C 1
ATOM 1514 O O . TYR B 1 41 ? 10.555 2.053 -23.547 1 92.56 41 TYR B O 1
ATOM 1522 N N . LEU B 1 42 ? 9.25 0.341 -24.094 1 89.31 42 LEU B N 1
ATOM 1523 C CA . LEU B 1 42 ? 9.25 0.619 -25.516 1 89.31 42 LEU B CA 1
ATOM 1524 C C . LEU B 1 42 ? 8.422 1.861 -25.828 1 89.31 42 LEU B C 1
ATOM 1526 O O . LEU B 1 42 ? 7.398 2.109 -25.188 1 89.31 42 LEU B O 1
ATOM 1530 N N . ASN B 1 43 ? 8.852 2.652 -26.875 1 88.81 43 ASN B N 1
ATOM 1531 C CA . ASN B 1 43 ? 8.117 3.777 -27.438 1 88.81 43 ASN B CA 1
ATOM 1532 C C . ASN B 1 43 ? 7.73 4.793 -26.375 1 88.81 43 ASN B C 1
ATOM 1534 O O . ASN B 1 43 ? 6.578 5.227 -26.312 1 88.81 43 ASN B O 1
ATOM 1538 N N . GLU B 1 44 ? 8.562 5.152 -25.438 1 89.81 44 GLU B N 1
ATOM 1539 C CA . GLU B 1 44 ? 8.398 6.184 -24.422 1 89.81 44 GLU B CA 1
ATOM 1540 C C . GLU B 1 44 ? 7.449 5.727 -23.328 1 89.81 44 GLU B C 1
ATOM 1542 O O . GLU B 1 44 ? 7.023 6.531 -22.484 1 89.81 44 GLU B O 1
ATOM 1547 N N . GLU B 1 45 ? 7.043 4.449 -23.516 1 90.5 45 GLU B N 1
ATOM 1548 C CA . GLU B 1 45 ? 6.242 3.9 -22.422 1 90.5 45 GLU B CA 1
ATOM 1549 C C . GLU B 1 45 ? 7.098 3.627 -21.188 1 90.5 45 GLU B C 1
ATOM 1551 O O . GLU B 1 45 ? 8.273 3.275 -21.312 1 90.5 45 GLU B O 1
ATOM 1556 N N . LYS B 1 46 ? 6.523 3.939 -19.984 1 92.25 46 LYS B N 1
ATOM 1557 C CA . LYS B 1 46 ? 7.211 3.711 -18.719 1 92.25 46 LYS B CA 1
ATOM 1558 C C . LYS B 1 46 ? 6.445 2.713 -17.859 1 92.25 46 LYS B C 1
ATOM 1560 O O . LYS B 1 46 ? 5.215 2.645 -17.922 1 92.25 46 LYS B O 1
ATOM 1565 N N . ILE B 1 47 ? 7.203 1.94 -17.156 1 92.5 47 ILE B N 1
ATOM 1566 C CA . ILE B 1 47 ? 6.645 1.068 -16.125 1 92.5 47 ILE B CA 1
ATOM 1567 C C . ILE B 1 47 ? 7.008 1.603 -14.742 1 92.5 47 ILE B C 1
ATOM 1569 O O . ILE B 1 47 ? 8.164 1.963 -14.492 1 92.5 47 ILE B O 1
ATOM 1573 N N . TYR B 1 48 ? 6.031 1.658 -13.945 1 89.69 48 TYR B N 1
ATOM 1574 C CA . TYR B 1 48 ? 6.258 2.096 -12.578 1 89.69 48 TYR B CA 1
ATOM 1575 C C . TYR B 1 48 ? 6.156 0.925 -11.602 1 89.69 48 TYR B C 1
ATOM 1577 O O . TYR B 1 48 ? 5.27 0.076 -11.734 1 89.69 48 TYR B O 1
ATOM 1585 N N . ILE B 1 49 ? 7.102 0.881 -10.672 1 90.88 49 ILE B N 1
ATOM 1586 C CA . ILE B 1 49 ? 7.125 -0.161 -9.648 1 90.88 49 ILE B CA 1
ATOM 1587 C C . ILE B 1 49 ? 7.246 0.475 -8.266 1 90.88 49 ILE B C 1
ATOM 1589 O O . ILE B 1 49 ? 8.18 1.241 -8.008 1 90.88 49 ILE B O 1
ATOM 1593 N N . LEU B 1 50 ? 6.23 0.202 -7.457 1 87.38 50 LEU B N 1
ATOM 1594 C CA . LEU B 1 50 ? 6.254 0.629 -6.062 1 87.38 50 LEU B CA 1
ATOM 1595 C C . LEU B 1 50 ? 6.457 -0.561 -5.133 1 87.38 50 LEU B C 1
ATOM 1597 O O . LEU B 1 50 ? 5.734 -1.557 -5.223 1 87.38 50 LEU B O 1
ATOM 1601 N N . VAL B 1 51 ? 7.508 -0.463 -4.301 1 89.56 51 VAL B N 1
ATOM 1602 C CA . VAL B 1 51 ? 7.809 -1.517 -3.336 1 89.56 51 VAL B CA 1
ATOM 1603 C C . VAL B 1 51 ? 7.699 -0.965 -1.917 1 89.56 51 VAL B C 1
ATOM 1605 O O . VAL B 1 51 ? 8.32 0.046 -1.588 1 89.56 51 VAL B O 1
ATOM 1608 N N . ILE B 1 52 ? 6.84 -1.644 -1.151 1 85.62 52 ILE B N 1
ATOM 1609 C CA . ILE B 1 52 ? 6.742 -1.314 0.266 1 85.62 52 ILE B CA 1
ATOM 1610 C C . ILE B 1 52 ? 7.148 -2.523 1.106 1 85.62 52 ILE B C 1
ATOM 1612 O O . ILE B 1 52 ? 6.559 -3.6 0.98 1 85.62 52 ILE B O 1
ATOM 1616 N N . ILE B 1 53 ? 8.148 -2.344 1.903 1 87.81 53 ILE B N 1
ATOM 1617 C CA . ILE B 1 53 ? 8.633 -3.422 2.758 1 87.81 53 ILE B CA 1
ATOM 1618 C C . ILE B 1 53 ? 8.312 -3.109 4.219 1 87.81 53 ILE B C 1
ATOM 1620 O O . ILE B 1 53 ? 8.648 -2.031 4.715 1 87.81 53 ILE B O 1
ATOM 1624 N N . ASN B 1 54 ? 7.629 -4.023 4.789 1 81.88 54 ASN B N 1
ATOM 1625 C CA . ASN B 1 54 ? 7.434 -3.938 6.234 1 81.88 54 ASN B CA 1
ATOM 1626 C C . ASN B 1 54 ? 8.445 -4.797 6.988 1 81.88 54 ASN B C 1
ATOM 1628 O O . ASN B 1 54 ? 8.312 -6.023 7.035 1 81.88 54 ASN B O 1
ATOM 1632 N N . ALA B 1 55 ? 9.359 -4.152 7.617 1 76.38 55 ALA B N 1
ATOM 1633 C CA . ALA B 1 55 ? 10.461 -4.863 8.266 1 76.38 55 ALA B CA 1
ATOM 1634 C C . ALA B 1 55 ? 9.977 -5.637 9.484 1 76.38 55 ALA B C 1
ATOM 1636 O O . ALA B 1 55 ? 10.562 -6.648 9.859 1 76.38 55 ALA B O 1
ATOM 1637 N N . THR B 1 56 ? 8.891 -5.23 10.062 1 72.69 56 THR B N 1
ATOM 1638 C CA . THR B 1 56 ? 8.391 -5.855 11.281 1 72.69 56 THR B CA 1
ATOM 1639 C C . THR B 1 56 ? 7.711 -7.188 10.969 1 72.69 56 THR B C 1
ATOM 1641 O O . THR B 1 56 ? 7.871 -8.156 11.711 1 72.69 56 THR B O 1
ATOM 1644 N N . THR B 1 57 ? 7.035 -7.281 9.891 1 77.62 57 THR B N 1
ATOM 1645 C CA . THR B 1 57 ? 6.246 -8.469 9.594 1 77.62 57 THR B CA 1
ATOM 1646 C C . THR B 1 57 ? 6.852 -9.242 8.43 1 77.62 57 THR B C 1
ATOM 1648 O O . THR B 1 57 ? 6.289 -10.25 7.988 1 77.62 57 THR B O 1
ATOM 1651 N N . ASN B 1 58 ? 8 -8.812 7.895 1 82.31 58 ASN B N 1
ATOM 1652 C CA . ASN B 1 58 ? 8.648 -9.438 6.75 1 82.31 58 ASN B CA 1
ATOM 1653 C C . ASN B 1 58 ? 7.707 -9.531 5.551 1 82.31 58 ASN B C 1
ATOM 1655 O O . ASN B 1 58 ? 7.707 -10.531 4.832 1 82.31 58 ASN B O 1
ATOM 1659 N N . GLN B 1 59 ? 6.84 -8.523 5.375 1 86.25 59 GLN B N 1
ATOM 1660 C CA . GLN B 1 59 ? 5.902 -8.438 4.262 1 86.25 59 GLN B CA 1
ATOM 1661 C C . GLN B 1 59 ? 6.359 -7.402 3.236 1 86.25 59 GLN B C 1
ATOM 1663 O O . GLN B 1 59 ? 6.883 -6.348 3.602 1 86.25 59 GLN B O 1
ATOM 1668 N N . VAL B 1 60 ? 6.16 -7.773 1.992 1 90.81 60 VAL B N 1
ATOM 1669 C CA . VAL B 1 60 ? 6.551 -6.891 0.896 1 90.81 60 VAL B CA 1
ATOM 1670 C C . VAL B 1 60 ? 5.359 -6.676 -0.039 1 90.81 60 VAL B C 1
ATOM 1672 O O . VAL B 1 60 ? 4.75 -7.637 -0.509 1 90.81 60 VAL B O 1
ATOM 1675 N N . TRP B 1 61 ? 5.023 -5.457 -0.243 1 88.25 61 TRP B N 1
ATOM 1676 C CA . TRP B 1 61 ? 4.004 -5.078 -1.215 1 88.25 61 TRP B CA 1
ATOM 1677 C C . TRP B 1 61 ? 4.641 -4.562 -2.5 1 88.25 61 TRP B C 1
ATOM 1679 O O . TRP B 1 61 ? 5.555 -3.736 -2.459 1 88.25 61 TRP B O 1
ATOM 1689 N N . VAL B 1 62 ? 4.121 -5.105 -3.611 1 91.81 62 VAL B N 1
ATOM 1690 C CA . VAL B 1 62 ? 4.629 -4.68 -4.91 1 91.81 62 VAL B CA 1
ATOM 1691 C C . VAL B 1 62 ? 3.469 -4.215 -5.789 1 91.81 62 VAL B C 1
ATOM 1693 O O . VAL B 1 62 ? 2.49 -4.941 -5.977 1 91.81 62 VAL B O 1
ATOM 1696 N N . TRP B 1 63 ? 3.531 -3.08 -6.258 1 90.56 63 TRP B N 1
ATOM 1697 C CA . TRP B 1 63 ? 2.6 -2.559 -7.25 1 90.56 63 TRP B CA 1
ATOM 1698 C C . TRP B 1 63 ? 3.311 -2.275 -8.57 1 90.56 63 TRP B C 1
ATOM 1700 O O . TRP B 1 63 ? 4.371 -1.645 -8.586 1 90.56 63 TRP B O 1
ATOM 1710 N N . ILE B 1 64 ? 2.77 -2.859 -9.633 1 93.12 64 ILE B N 1
ATOM 1711 C CA . ILE B 1 64 ? 3.32 -2.703 -10.977 1 93.12 64 ILE B CA 1
ATOM 1712 C C . ILE B 1 64 ? 2.26 -2.115 -11.906 1 93.12 64 ILE B C 1
ATOM 1714 O O . ILE B 1 64 ? 1.179 -2.688 -12.062 1 93.12 64 ILE B O 1
ATOM 1718 N N . GLY B 1 65 ? 2.57 -1.048 -12.531 1 91.62 65 GLY B N 1
ATOM 1719 C CA . GLY B 1 65 ? 1.57 -0.45 -13.406 1 91.62 65 GLY B CA 1
ATOM 1720 C C . GLY B 1 65 ? 2.154 0.543 -14.391 1 91.62 65 GLY B C 1
ATOM 1721 O O . GLY B 1 65 ? 3.363 0.79 -14.391 1 91.62 65 GLY B O 1
ATOM 1722 N N . SER B 1 66 ? 1.263 1.077 -15.219 1 88.94 66 SER B N 1
ATOM 1723 C CA . SER B 1 66 ? 1.678 2 -16.266 1 88.94 66 SER B CA 1
ATOM 1724 C C . SER B 1 66 ? 1.53 3.451 -15.82 1 88.94 66 SER B C 1
ATOM 1726 O O . SER B 1 66 ? 1.935 4.371 -16.531 1 88.94 66 SER B O 1
ATOM 1728 N N . GLN B 1 67 ? 0.891 3.648 -14.727 1 81.5 67 GLN B N 1
ATOM 1729 C CA . GLN B 1 67 ? 0.722 5.004 -14.211 1 81.5 67 GLN B CA 1
ATOM 1730 C C . GLN B 1 67 ? 1.489 5.191 -12.906 1 81.5 67 GLN B C 1
ATOM 1732 O O . GLN B 1 67 ? 1.771 4.223 -12.195 1 81.5 67 GLN B O 1
ATOM 1737 N N . GLU B 1 68 ? 1.839 6.508 -12.797 1 70.81 68 GLU B N 1
ATOM 1738 C CA . GLU B 1 68 ? 2.617 6.801 -11.594 1 70.81 68 GLU B CA 1
ATOM 1739 C C . GLU B 1 68 ? 1.845 6.438 -10.336 1 70.81 68 GLU B C 1
ATOM 1741 O O . GLU B 1 68 ? 0.662 6.762 -10.203 1 70.81 68 GLU B O 1
ATOM 1746 N N . ALA B 1 69 ? 2.391 5.5 -9.656 1 63.28 69 ALA B N 1
ATOM 1747 C CA . ALA B 1 69 ? 1.841 5.137 -8.352 1 63.28 69 ALA B CA 1
ATOM 1748 C C . ALA B 1 69 ? 1.722 6.355 -7.445 1 63.28 69 ALA B C 1
ATOM 1750 O O . ALA B 1 69 ? 2.414 7.355 -7.648 1 63.28 69 ALA B O 1
ATOM 1751 N N . PRO B 1 70 ? 0.614 6.25 -6.445 1 63 70 PRO B N 1
ATOM 1752 C CA . PRO B 1 70 ? 0.488 7.387 -5.531 1 63 70 PRO B CA 1
ATOM 1753 C C . PRO B 1 70 ? 1.829 7.828 -4.949 1 63 70 PRO B C 1
ATOM 1755 O O . PRO B 1 70 ? 2.691 6.988 -4.672 1 63 70 PRO B O 1
ATOM 1758 N N . THR B 1 71 ? 1.944 9.133 -4.961 1 68.25 71 THR B N 1
ATOM 1759 C CA . THR B 1 71 ? 3.088 9.734 -4.289 1 68.25 71 THR B CA 1
ATOM 1760 C C . THR B 1 71 ? 2.982 9.555 -2.775 1 68.25 71 THR B C 1
ATOM 1762 O O . THR B 1 71 ? 1.88 9.5 -2.229 1 68.25 71 THR B O 1
ATOM 1765 N N . PHE B 1 72 ? 3.955 9.023 -2.098 1 74.69 72 PHE B N 1
ATOM 1766 C CA . PHE B 1 72 ? 4.043 8.977 -0.643 1 74.69 72 PHE B CA 1
ATOM 1767 C C . PHE B 1 72 ? 4.832 10.164 -0.108 1 74.69 72 PHE B C 1
ATOM 1769 O O . PHE B 1 72 ? 5.887 9.992 0.504 1 74.69 72 PHE B O 1
ATOM 1776 N N . LYS B 1 73 ? 4.203 11.398 -0.396 1 75.88 73 LYS B N 1
ATOM 1777 C CA . LYS B 1 73 ? 4.875 12.633 0.01 1 75.88 73 LYS B CA 1
ATOM 1778 C C . LYS B 1 73 ? 5.039 12.695 1.525 1 75.88 73 LYS B C 1
ATOM 1780 O O . LYS B 1 73 ? 6.094 13.086 2.025 1 75.88 73 LYS B O 1
ATOM 1785 N N . TYR B 1 74 ? 3.982 12.398 2.266 1 84.38 74 TYR B N 1
ATOM 1786 C CA . TYR B 1 74 ? 4.012 12.312 3.721 1 84.38 74 TYR B CA 1
ATOM 1787 C C . TYR B 1 74 ? 3.582 10.93 4.191 1 84.38 74 TYR B C 1
ATOM 1789 O O . TYR B 1 74 ? 2.533 10.422 3.783 1 84.38 74 TYR B O 1
ATOM 1797 N N . LEU B 1 75 ? 4.395 10.297 4.93 1 86.25 75 LEU B N 1
ATOM 1798 C CA . LEU B 1 75 ? 4.098 8.961 5.418 1 86.25 75 LEU B CA 1
ATOM 1799 C C . LEU B 1 75 ? 4.512 8.805 6.875 1 86.25 75 LEU B C 1
ATOM 1801 O O . LEU B 1 75 ? 5.648 9.117 7.238 1 86.25 75 LEU B O 1
ATOM 1805 N N . SER B 1 76 ? 3.566 8.445 7.668 1 90.06 76 SER B N 1
ATOM 1806 C CA . SER B 1 76 ? 3.832 8.219 9.086 1 90.06 76 SER B CA 1
ATOM 1807 C C . SER B 1 76 ? 3.234 6.895 9.555 1 90.06 76 SER B C 1
ATOM 1809 O O . SER B 1 76 ? 2.236 6.43 9 1 90.06 76 SER B O 1
ATOM 1811 N N . ILE B 1 77 ? 3.869 6.355 10.57 1 88.69 77 ILE B N 1
ATOM 1812 C CA . ILE B 1 77 ? 3.408 5.102 11.156 1 88.69 77 ILE B CA 1
ATOM 1813 C C . ILE B 1 77 ? 3.205 5.281 12.656 1 88.69 77 ILE B C 1
ATOM 1815 O O . ILE B 1 77 ? 4.016 5.926 13.328 1 88.69 77 ILE B O 1
ATOM 1819 N N . ALA B 1 78 ? 2.109 4.832 13.133 1 91.25 78 ALA B N 1
ATOM 1820 C CA . ALA B 1 78 ? 1.827 4.836 14.562 1 91.25 78 ALA B CA 1
ATOM 1821 C C . ALA B 1 78 ? 1.43 3.447 15.047 1 91.25 78 ALA B C 1
ATOM 1823 O O . ALA B 1 78 ? 0.785 2.689 14.32 1 91.25 78 ALA B O 1
ATOM 1824 N N . MET B 1 79 ? 1.843 3.137 16.234 1 87.69 79 MET B N 1
ATOM 1825 C CA . MET B 1 79 ? 1.528 1.854 16.859 1 87.69 79 MET B CA 1
ATOM 1826 C C . MET B 1 79 ? 1.314 2.02 18.359 1 87.69 79 MET B C 1
ATOM 1828 O O . MET B 1 79 ? 1.835 2.957 18.969 1 87.69 79 MET B O 1
ATOM 1832 N N . GLN B 1 80 ? 0.52 1.086 18.828 1 87.88 80 GLN B N 1
ATOM 1833 C CA . GLN B 1 80 ? 0.257 1.15 20.25 1 87.88 80 GLN B CA 1
ATOM 1834 C C . GLN B 1 80 ? 1.521 0.862 21.062 1 87.88 80 GLN B C 1
ATOM 1836 O O . GLN B 1 80 ? 2.285 -0.044 20.719 1 87.88 80 GLN B O 1
ATOM 1841 N N . SER B 1 81 ? 1.69 1.761 22 1 83.5 81 SER B N 1
ATOM 1842 C CA . SER B 1 81 ? 2.816 1.547 22.906 1 83.5 81 SER B CA 1
ATOM 1843 C C . SER B 1 81 ? 2.424 0.65 24.078 1 83.5 81 SER B C 1
ATOM 1845 O O . SER B 1 81 ? 1.292 0.715 24.562 1 83.5 81 SER B O 1
ATOM 1847 N N . ARG B 1 82 ? 3.344 -0.2 24.453 1 82.56 82 ARG B N 1
ATOM 1848 C CA . ARG B 1 82 ? 3.113 -1.02 25.641 1 82.56 82 ARG B CA 1
ATOM 1849 C C . ARG B 1 82 ? 3.396 -0.233 26.922 1 82.56 82 ARG B C 1
ATOM 1851 O O . ARG B 1 82 ? 2.924 -0.596 28 1 82.56 82 ARG B O 1
ATOM 1858 N N . LEU B 1 83 ? 4.145 0.789 26.828 1 84.19 83 LEU B N 1
ATOM 1859 C CA . LEU B 1 83 ? 4.668 1.51 27.984 1 84.19 83 LEU B CA 1
ATOM 1860 C C . LEU B 1 83 ? 3.816 2.736 28.297 1 84.19 83 LEU B C 1
ATOM 1862 O O . LEU B 1 83 ? 3.91 3.305 29.391 1 84.19 83 LEU B O 1
ATOM 1866 N N . SER B 1 84 ? 3.133 3.275 27.344 1 83.62 84 SER B N 1
ATOM 1867 C CA . SER B 1 84 ? 2.316 4.477 27.484 1 83.62 84 SER B CA 1
ATOM 1868 C C . SER B 1 84 ? 0.988 4.332 26.75 1 83.62 84 SER B C 1
ATOM 1870 O O . SER B 1 84 ? 0.887 3.578 25.781 1 83.62 84 SER B O 1
ATOM 1872 N N . PRO B 1 85 ? 0.001 5.016 27.328 1 84.81 85 PRO B N 1
ATOM 1873 C CA . PRO B 1 85 ? -1.283 4.996 26.609 1 84.81 85 PRO B CA 1
ATOM 1874 C C . PRO B 1 85 ? -1.235 5.734 25.281 1 84.81 85 PRO B C 1
ATOM 1876 O O . PRO B 1 85 ? -2.109 5.539 24.438 1 84.81 85 PRO B O 1
ATOM 1879 N N . THR B 1 86 ? -0.209 6.484 25.141 1 87.56 86 THR B N 1
ATOM 1880 C CA . THR B 1 86 ? -0.064 7.223 23.891 1 87.56 86 THR B CA 1
ATOM 1881 C C . THR B 1 86 ? 0.71 6.406 22.859 1 87.56 86 THR B C 1
ATOM 1883 O O . THR B 1 86 ? 1.785 5.879 23.156 1 87.56 86 THR B O 1
ATOM 1886 N N . PRO B 1 87 ? 0.096 6.324 21.672 1 90.69 87 PRO B N 1
ATOM 1887 C CA . PRO B 1 87 ? 0.824 5.574 20.656 1 90.69 87 PRO B CA 1
ATOM 1888 C C . PRO B 1 87 ? 2.172 6.203 20.312 1 90.69 87 PRO B C 1
ATOM 1890 O O . PRO B 1 87 ? 2.354 7.414 20.469 1 90.69 87 PRO B O 1
ATOM 1893 N N . ILE B 1 88 ? 3.154 5.395 20 1 87.81 88 ILE B N 1
ATOM 1894 C CA . ILE B 1 88 ? 4.41 5.859 19.406 1 87.81 88 ILE B CA 1
ATOM 1895 C C . ILE B 1 88 ? 4.215 6.137 17.922 1 87.81 88 ILE B C 1
ATOM 1897 O O . ILE B 1 88 ? 3.615 5.328 17.203 1 87.81 88 ILE B O 1
ATOM 1901 N N . CYS B 1 89 ? 4.652 7.336 17.469 1 88.38 89 CYS B N 1
ATOM 1902 C CA . CYS B 1 89 ? 4.484 7.727 16.078 1 88.38 89 CYS B CA 1
ATOM 1903 C C . CYS B 1 89 ? 5.793 8.242 15.492 1 88.38 89 CYS B C 1
ATOM 1905 O O . CYS B 1 89 ? 6.531 8.969 16.156 1 88.38 89 CYS B O 1
ATOM 1907 N N . THR B 1 90 ? 6.09 7.848 14.258 1 83.94 90 THR B N 1
ATOM 1908 C CA . THR B 1 90 ? 7.281 8.305 13.555 1 83.94 90 THR B CA 1
ATOM 1909 C C . THR B 1 90 ? 6.953 8.664 12.102 1 83.94 90 THR B C 1
ATOM 1911 O O . THR B 1 90 ? 6.211 7.941 11.438 1 83.94 90 THR B O 1
ATOM 1914 N N . SER B 1 91 ? 7.418 9.836 11.68 1 84.19 91 SER B N 1
ATOM 1915 C CA . SER B 1 91 ? 7.352 10.18 10.266 1 84.19 91 SER B CA 1
ATOM 1916 C C . SER B 1 91 ? 8.445 9.477 9.469 1 84.19 91 SER B C 1
ATOM 1918 O O . SER B 1 91 ? 9.633 9.578 9.805 1 84.19 91 SER B O 1
ATOM 1920 N N . VAL B 1 92 ? 8.016 8.797 8.508 1 78.5 92 VAL B N 1
ATOM 1921 C CA . VAL B 1 92 ? 8.945 8.008 7.703 1 78.5 92 VAL B CA 1
ATOM 1922 C C . VAL B 1 92 ? 9.398 8.828 6.488 1 78.5 92 VAL B C 1
ATOM 1924 O O . VAL B 1 92 ? 10.57 8.797 6.113 1 78.5 92 VAL B O 1
ATOM 1927 N N . ILE B 1 93 ? 8.461 9.461 5.859 1 77.38 93 ILE B N 1
ATOM 1928 C CA . ILE B 1 93 ? 8.734 10.305 4.703 1 77.38 93 ILE B CA 1
ATOM 1929 C C . ILE B 1 93 ? 8.148 11.695 4.934 1 77.38 93 ILE B C 1
ATOM 1931 O O . ILE B 1 93 ? 7.027 11.836 5.434 1 77.38 93 ILE B O 1
ATOM 1935 N N . GLY B 1 94 ? 8.844 12.727 4.473 1 75.31 94 GLY B N 1
ATOM 1936 C CA . GLY B 1 94 ? 8.328 14.086 4.465 1 75.31 94 GLY B CA 1
ATOM 1937 C C . GLY B 1 94 ? 8.297 14.719 5.844 1 75.31 94 GLY B C 1
ATOM 1938 O O . GLY B 1 94 ? 7.352 15.43 6.184 1 75.31 94 GLY B O 1
ATOM 1939 N N . HIS B 1 95 ? 9.234 14.484 6.621 1 66.12 95 HIS B N 1
ATOM 1940 C CA . HIS B 1 95 ? 9.281 15.07 7.953 1 66.12 95 HIS B CA 1
ATOM 1941 C C . HIS B 1 95 ? 9.383 16.594 7.879 1 66.12 95 HIS B C 1
ATOM 1943 O O . HIS B 1 95 ? 9.945 17.141 6.926 1 66.12 95 HIS B O 1
ATOM 1949 N N . SER B 1 96 ? 8.406 17.156 8.719 1 60.03 96 SER B N 1
ATOM 1950 C CA . SER B 1 96 ? 8.547 18.594 8.836 1 60.03 96 SER B CA 1
ATOM 1951 C C . SER B 1 96 ? 9.914 18.984 9.398 1 60.03 96 SER B C 1
ATOM 1953 O O . SER B 1 96 ? 10.461 18.266 10.234 1 60.03 96 SER B O 1
ATOM 1955 N N . SER B 1 97 ? 10.555 19.844 8.703 1 58.47 97 SER B N 1
ATOM 1956 C CA . SER B 1 9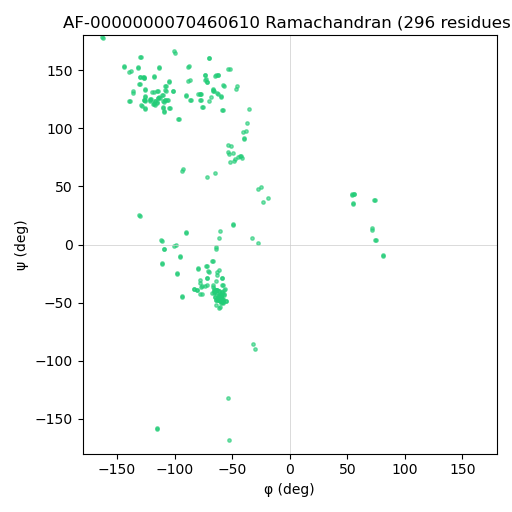7 ? 11.836 20.375 9.164 1 58.47 97 SER B CA 1
ATOM 1957 C C . SER B 1 97 ? 11.695 21.062 10.516 1 58.47 97 SER B C 1
ATOM 1959 O O . SER B 1 97 ? 12.68 21.188 11.25 1 58.47 97 SER B O 1
ATOM 1961 N N . MET B 1 98 ? 10.602 21.609 10.875 1 62.09 98 MET B N 1
ATOM 1962 C CA . MET B 1 98 ? 10.492 22.469 12.039 1 62.09 98 MET B CA 1
ATOM 1963 C C . MET B 1 98 ? 10.141 21.672 13.289 1 62.09 98 MET B C 1
ATOM 1965 O O . MET B 1 98 ? 9.82 22.234 14.328 1 62.09 98 MET B O 1
ATOM 1969 N N . GLY B 1 99 ? 10.188 20.391 13.227 1 67.12 99 GLY B N 1
ATOM 1970 C CA . GLY B 1 99 ? 9.953 19.57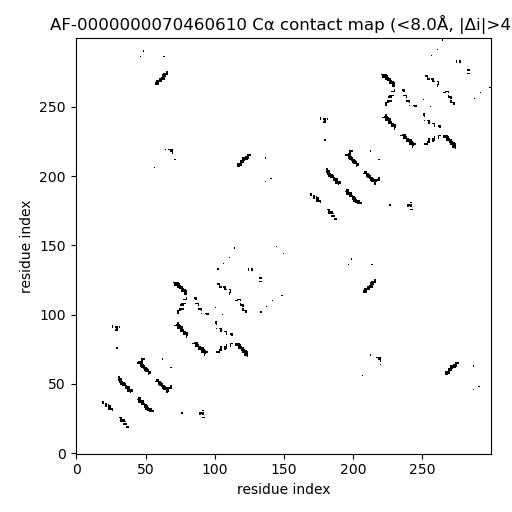8 14.414 1 67.12 99 GLY B CA 1
ATOM 1971 C C . GLY B 1 99 ? 8.477 19.391 14.719 1 67.12 99 GLY B C 1
ATOM 1972 O O . GLY B 1 99 ? 8.117 18.703 15.68 1 67.12 99 GLY B O 1
ATOM 1973 N N . LEU B 1 100 ? 7.637 20.094 14.031 1 74.62 100 LEU B N 1
ATOM 1974 C CA . LEU B 1 100 ? 6.207 19.906 14.242 1 74.62 100 LEU B CA 1
ATOM 1975 C C . LEU B 1 100 ? 5.73 18.594 13.625 1 74.62 100 LEU B C 1
ATOM 1977 O O . LEU B 1 100 ? 6.277 18.141 12.617 1 74.62 100 LEU B O 1
ATOM 1981 N N . PRO B 1 101 ? 4.805 17.969 14.375 1 80.25 101 PRO B N 1
ATOM 1982 C CA . PRO B 1 101 ? 4.254 16.734 13.805 1 80.25 101 PRO B CA 1
ATOM 1983 C C . PRO B 1 101 ? 3.619 16.953 12.43 1 80.25 101 PRO B C 1
ATOM 1985 O O . PRO B 1 101 ? 3 18 12.195 1 80.25 101 PRO B O 1
ATOM 1988 N N . SER B 1 102 ? 3.881 16.062 11.523 1 88.56 102 SER B N 1
ATOM 1989 C CA . SER B 1 102 ? 3.244 16.125 10.211 1 88.56 102 SER B CA 1
ATOM 1990 C C . SER B 1 102 ? 1.759 15.789 10.305 1 88.56 102 SER B C 1
ATOM 1992 O O . SER B 1 102 ? 1.303 15.227 11.297 1 88.56 102 SER B O 1
ATOM 1994 N N . ILE B 1 103 ? 1.034 16.188 9.297 1 91.62 103 ILE B N 1
ATOM 1995 C CA . ILE B 1 103 ? -0.385 15.859 9.211 1 91.62 103 ILE B CA 1
ATOM 1996 C C . ILE B 1 103 ? -0.571 14.344 9.25 1 91.62 103 ILE B C 1
ATOM 1998 O O . ILE B 1 103 ? -1.417 13.836 9.984 1 91.62 103 ILE B O 1
ATOM 2002 N N . SER B 1 104 ? 0.279 13.594 8.523 1 93.06 104 SER B N 1
ATOM 2003 C CA . SER B 1 104 ? 0.185 12.141 8.484 1 93.06 104 SER B CA 1
ATOM 2004 C C . SER B 1 104 ? 0.424 11.531 9.859 1 93.06 104 SER B C 1
ATOM 2006 O O . SER B 1 104 ? -0.261 10.586 10.258 1 93.06 104 SER B O 1
ATOM 2008 N N . SER B 1 105 ? 1.382 12.086 10.609 1 92.19 105 SER B N 1
ATOM 2009 C CA . SER B 1 105 ? 1.668 11.578 11.953 1 92.19 105 SER B CA 1
ATOM 2010 C C . SER B 1 105 ? 0.484 11.789 12.891 1 92.19 105 SER B C 1
ATOM 2012 O O . SER B 1 105 ? 0.113 10.891 13.641 1 92.19 105 SER B O 1
ATOM 2014 N N . SER B 1 106 ? -0.068 12.977 12.82 1 93.62 106 SER B N 1
ATOM 2015 C CA . SER B 1 106 ? -1.214 13.297 13.664 1 93.62 106 SER B CA 1
ATOM 2016 C C . SER B 1 106 ? -2.391 12.375 13.375 1 93.62 106 SER B C 1
ATOM 2018 O O . SER B 1 106 ? -3.018 11.852 14.297 1 93.62 106 SER B O 1
ATOM 2020 N N . ILE B 1 107 ? -2.713 12.18 12.148 1 96.06 107 ILE B N 1
ATOM 2021 C CA . ILE B 1 107 ? -3.818 11.312 11.766 1 96.06 107 ILE B CA 1
ATOM 2022 C C . ILE B 1 107 ? -3.525 9.883 12.211 1 96.06 107 ILE B C 1
ATOM 2024 O O . ILE B 1 107 ? -4.383 9.219 12.805 1 96.06 107 ILE B O 1
ATOM 2028 N N . ALA B 1 108 ? -2.305 9.406 11.945 1 94.69 108 ALA B N 1
ATOM 2029 C CA . ALA B 1 108 ? -1.912 8.047 12.312 1 94.69 108 ALA B CA 1
ATOM 2030 C C . ALA B 1 108 ? -2.061 7.82 13.812 1 94.69 108 ALA B C 1
ATOM 2032 O O . ALA B 1 108 ? -2.586 6.789 14.242 1 94.69 108 ALA B O 1
ATOM 2033 N N . GLU B 1 109 ? -1.577 8.75 14.562 1 94.81 109 GLU B N 1
ATOM 2034 C CA . GLU B 1 109 ? -1.643 8.633 16.016 1 94.81 109 GLU B CA 1
ATOM 2035 C C . GLU B 1 109 ? -3.088 8.531 16.5 1 94.81 109 GLU B C 1
ATOM 2037 O O . GLU B 1 109 ? -3.418 7.652 17.297 1 94.81 109 GLU B O 1
ATOM 2042 N N . ARG B 1 110 ? -3.926 9.406 16.031 1 96.06 110 ARG B N 1
ATOM 2043 C CA . ARG B 1 110 ? -5.316 9.422 16.469 1 96.06 110 ARG B CA 1
ATOM 2044 C C . ARG B 1 110 ? -6.047 8.164 16.031 1 96.06 110 ARG B C 1
ATOM 2046 O O . ARG B 1 110 ? -6.84 7.598 16.781 1 96.06 110 ARG B O 1
ATOM 2053 N N . LEU B 1 111 ? -5.844 7.676 14.906 1 96.31 111 LEU B N 1
ATOM 2054 C CA . LEU B 1 111 ? -6.441 6.426 14.445 1 96.31 111 LEU B CA 1
ATOM 2055 C C . LEU B 1 111 ? -6.004 5.262 15.328 1 96.31 111 LEU B C 1
ATOM 2057 O O . LEU B 1 111 ? -6.832 4.449 15.742 1 96.31 111 LEU B O 1
ATOM 2061 N N . THR B 1 112 ? -4.703 5.223 15.547 1 95 112 THR B N 1
ATOM 2062 C CA . THR B 1 112 ? -4.152 4.145 16.359 1 95 112 THR B CA 1
ATOM 2063 C C . THR B 1 112 ? -4.758 4.164 17.766 1 95 112 THR B C 1
ATOM 2065 O O . THR B 1 112 ? -5.09 3.111 18.312 1 95 112 THR B O 1
ATOM 2068 N N . MET B 1 113 ? -4.793 5.34 18.25 1 94.44 113 MET B N 1
ATOM 2069 C CA . MET B 1 113 ? -5.383 5.473 19.578 1 94.44 113 MET B CA 1
ATOM 2070 C C . MET B 1 113 ? -6.828 4.984 19.594 1 94.44 113 MET B C 1
ATOM 2072 O O . MET B 1 113 ? -7.234 4.254 20.5 1 94.44 113 MET B O 1
ATOM 2076 N N . LYS B 1 114 ? -7.578 5.293 18.656 1 94 114 LYS B N 1
ATOM 2077 C CA . LYS B 1 114 ? -9.008 5.012 18.609 1 94 114 LYS B CA 1
ATOM 2078 C C . LYS B 1 114 ? -9.273 3.545 18.281 1 94 114 LYS B C 1
ATOM 2080 O O . LYS B 1 114 ? -10.164 2.92 18.859 1 94 114 LYS B O 1
ATOM 2085 N N . PHE B 1 115 ? -8.594 2.943 17.359 1 94.06 115 PHE B N 1
ATOM 2086 C CA . PHE B 1 115 ? -8.977 1.646 16.812 1 94.06 115 PHE B CA 1
ATOM 2087 C C . PHE B 1 115 ? -8.016 0.559 17.266 1 94.06 115 PHE B C 1
ATOM 2089 O O . PHE B 1 115 ? -8.227 -0.625 17 1 94.06 115 PHE B O 1
ATOM 2096 N N . LYS B 1 116 ? -6.965 0.929 17.984 1 91.19 116 LYS B N 1
ATOM 2097 C CA . LYS B 1 116 ? -6.004 0.031 18.625 1 91.19 116 LYS B CA 1
ATOM 2098 C C . LYS B 1 116 ? -5.383 -0.921 17.594 1 91.19 116 LYS B C 1
ATOM 2100 O O . LYS B 1 116 ? -5.27 -2.121 17.859 1 91.19 116 LYS B O 1
ATOM 2105 N N . ARG B 1 117 ? -5.012 -0.333 16.406 1 91.69 117 ARG B N 1
ATOM 2106 C CA . ARG B 1 117 ? -4.285 -1.013 15.336 1 91.69 117 ARG B CA 1
ATOM 2107 C C . ARG B 1 117 ? -3.074 -0.2 14.891 1 91.69 117 ARG B C 1
ATOM 2109 O O . ARG B 1 117 ? -2.916 0.955 15.289 1 91.69 117 ARG B O 1
ATOM 2116 N N . VAL B 1 118 ? -2.096 -0.904 14.188 1 89.56 118 VAL B N 1
ATOM 2117 C CA . VAL B 1 118 ? -0.969 -0.189 13.594 1 89.56 118 VAL B CA 1
ATOM 2118 C C . VAL B 1 118 ? -1.425 0.537 12.328 1 89.56 118 VAL B C 1
ATOM 2120 O O . VAL B 1 118 ? -1.895 -0.093 11.383 1 89.56 118 VAL B O 1
ATOM 2123 N N . PHE B 1 119 ? -1.317 1.82 12.336 1 92.81 119 PHE B N 1
ATOM 2124 C CA . PHE B 1 119 ? -1.729 2.602 11.18 1 92.81 119 PHE B CA 1
ATOM 2125 C C . PHE B 1 119 ? -0.521 3.219 10.484 1 92.81 119 PHE B C 1
ATOM 2127 O O . PHE B 1 119 ? 0.324 3.838 11.133 1 92.81 119 PHE B O 1
ATOM 2134 N N . ILE B 1 120 ? -0.445 3.014 9.203 1 91.19 120 ILE B N 1
ATOM 2135 C CA . ILE B 1 120 ? 0.488 3.684 8.297 1 91.19 120 ILE B CA 1
ATOM 2136 C C . ILE B 1 120 ? -0.271 4.66 7.402 1 91.19 120 ILE B C 1
ATOM 2138 O O . ILE B 1 120 ? -1.101 4.246 6.59 1 91.19 120 ILE B O 1
ATOM 2142 N N . VAL B 1 121 ? 0.027 5.953 7.574 1 92.69 121 VAL B N 1
ATOM 2143 C CA . VAL B 1 121 ? -0.782 6.957 6.891 1 92.69 121 VAL B CA 1
ATOM 2144 C C . VAL B 1 121 ? 0.094 7.766 5.938 1 92.69 121 VAL B C 1
ATOM 2146 O O . VAL B 1 121 ? 1.108 8.336 6.344 1 92.69 121 VAL B O 1
ATOM 2149 N N . SER B 1 122 ? -0.256 7.734 4.727 1 89.62 122 SER B N 1
ATOM 2150 C CA . SER B 1 122 ? 0.298 8.633 3.719 1 89.62 122 SER B CA 1
ATOM 2151 C C . SER B 1 122 ? -0.692 9.727 3.354 1 89.62 122 SER B C 1
ATOM 2153 O O . SER B 1 122 ? -1.76 9.453 2.801 1 89.62 122 SER B O 1
ATOM 2155 N N . TYR B 1 123 ? -0.317 10.953 3.617 1 92.44 123 TYR B N 1
ATOM 2156 C CA . TYR B 1 123 ? -1.158 12.109 3.346 1 92.44 123 TYR B CA 1
ATOM 2157 C C . TYR B 1 123 ? -0.591 12.945 2.199 1 92.44 123 TYR B C 1
ATOM 2159 O O . TYR B 1 123 ? 0.453 13.578 2.346 1 92.44 123 TYR B O 1
ATOM 2167 N N . ASN B 1 124 ? -1.372 13.047 1.086 1 89.62 124 ASN B N 1
ATOM 2168 C CA . ASN B 1 124 ? -0.822 13.648 -0.126 1 89.62 124 ASN B CA 1
ATOM 2169 C C . ASN B 1 124 ? -1.747 14.727 -0.69 1 89.62 124 ASN B C 1
ATOM 2171 O O . ASN B 1 124 ? -1.709 15.016 -1.887 1 89.62 124 ASN B O 1
ATOM 2175 N N . LEU B 1 125 ? -2.545 15.289 0.129 1 91.75 125 LEU B N 1
ATOM 2176 C CA . LEU B 1 125 ? -3.363 16.422 -0.302 1 91.75 125 LEU B CA 1
ATOM 2177 C C . LEU B 1 125 ? -2.611 17.734 -0.133 1 91.75 125 LEU B C 1
ATOM 2179 O O . LEU B 1 125 ? -1.714 17.828 0.707 1 91.75 125 LEU B O 1
ATOM 2183 N N . LYS B 1 126 ? -3.02 18.625 -0.958 1 89.06 126 LYS B N 1
ATOM 2184 C CA . LYS B 1 126 ? -2.451 19.953 -0.801 1 89.06 126 LYS B CA 1
ATOM 2185 C C . LYS B 1 126 ? -2.855 20.578 0.536 1 89.06 126 LYS B C 1
ATOM 2187 O O . LYS B 1 126 ? -3.926 20.266 1.067 1 89.06 126 LYS B O 1
ATOM 2192 N N . GLU B 1 127 ? -1.959 21.328 1.099 1 88 127 GLU B N 1
ATOM 2193 C CA . GLU B 1 127 ? -2.285 22.047 2.328 1 88 127 GLU B CA 1
ATOM 2194 C C . GLU B 1 127 ? -2.941 23.391 2.025 1 88 127 GLU B C 1
ATOM 2196 O O . GLU B 1 127 ? -2.482 24.125 1.15 1 88 127 GLU B O 1
ATOM 2201 N N . ASP B 1 128 ? -4.082 23.547 2.59 1 88.06 128 ASP B N 1
ATOM 2202 C CA . ASP B 1 128 ? -4.727 24.844 2.428 1 88.06 128 ASP B CA 1
ATOM 2203 C C . ASP B 1 128 ? -4.531 25.719 3.67 1 88.06 128 ASP B C 1
ATOM 2205 O O . ASP B 1 128 ? -4.055 25.234 4.699 1 88.06 128 ASP B O 1
ATOM 2209 N N . GLN B 1 129 ? -4.801 27.031 3.629 1 88.88 129 GLN B N 1
ATOM 2210 C CA . GLN B 1 129 ? -4.508 28.016 4.672 1 88.88 129 GLN B CA 1
ATOM 2211 C C . GLN B 1 129 ? -5.336 27.75 5.922 1 88.88 129 GLN B C 1
ATOM 2213 O O . GLN B 1 129 ? -4.848 27.906 7.043 1 88.88 129 GLN B O 1
ATOM 2218 N N . ASP B 1 130 ? -6.52 27.328 5.773 1 92.19 130 ASP B N 1
ATOM 2219 C CA . ASP B 1 130 ? -7.426 27.203 6.914 1 92.19 130 ASP B CA 1
ATOM 2220 C C . ASP B 1 130 ? -7.508 25.75 7.387 1 92.19 130 ASP B C 1
ATOM 2222 O O . ASP B 1 130 ? -8.211 25.438 8.352 1 92.19 130 ASP B O 1
ATOM 2226 N N . GLY B 1 131 ? -6.883 24.922 6.805 1 92.69 131 GLY B N 1
ATOM 2227 C CA . GLY B 1 131 ? -6.836 23.531 7.215 1 92.69 131 GLY B CA 1
ATOM 2228 C C . GLY B 1 131 ? -8.141 22.797 6.973 1 92.69 131 GLY B C 1
ATOM 2229 O O . GLY B 1 131 ? -8.344 21.703 7.504 1 92.69 131 GLY B O 1
ATOM 2230 N N . GLN B 1 132 ? -9.016 23.375 6.195 1 94.31 132 GLN B N 1
ATOM 2231 C CA . GLN B 1 132 ? -10.344 22.812 5.992 1 94.31 132 GLN B CA 1
ATOM 2232 C C . GLN B 1 132 ? -10.258 21.5 5.219 1 94.31 132 GLN B C 1
ATOM 2234 O O . GLN B 1 132 ? -11.008 20.562 5.496 1 94.31 132 GLN B O 1
ATOM 2239 N N . LEU B 1 133 ? -9.43 21.453 4.227 1 94.44 133 LEU B N 1
ATOM 2240 C CA . LEU B 1 133 ? -9.281 20.25 3.418 1 94.44 133 LEU B CA 1
ATOM 2241 C C . LEU B 1 133 ? -8.797 19.078 4.266 1 94.44 133 LEU B C 1
ATOM 2243 O O . LEU B 1 133 ? -9.328 17.969 4.172 1 94.44 133 LEU B O 1
ATOM 2247 N N . GLN B 1 134 ? -7.844 19.328 5.102 1 94.62 134 GLN B N 1
ATOM 2248 C CA . GLN B 1 134 ? -7.305 18.297 5.988 1 94.62 134 GLN B CA 1
ATOM 2249 C C . GLN B 1 134 ? -8.375 17.781 6.945 1 94.62 134 GLN B C 1
ATOM 2251 O O . GLN B 1 134 ? -8.484 16.578 7.172 1 94.62 134 GLN B O 1
ATOM 2256 N N . LEU B 1 135 ? -9.047 18.719 7.535 1 95.81 135 LEU B N 1
ATOM 2257 C CA . LEU B 1 135 ? -10.102 18.359 8.477 1 95.81 135 LEU B CA 1
ATOM 2258 C C . LEU B 1 135 ? -11.172 17.516 7.789 1 95.81 135 LEU B C 1
ATOM 2260 O O . LEU B 1 135 ? -11.648 16.531 8.352 1 95.81 135 LEU B O 1
ATOM 2264 N N . PHE B 1 136 ? -11.547 17.969 6.602 1 95.31 136 PHE B N 1
ATOM 2265 C CA . PHE B 1 136 ? -12.539 17.25 5.82 1 95.31 136 PHE B CA 1
ATOM 2266 C C . PHE B 1 136 ? -12.062 15.836 5.508 1 95.31 136 PHE B C 1
ATOM 2268 O O . PHE B 1 136 ? -12.797 14.867 5.703 1 95.31 136 PHE B O 1
ATOM 2275 N N . ALA B 1 137 ? -10.883 15.695 5.012 1 96.25 137 ALA B N 1
ATOM 2276 C CA . ALA B 1 137 ? -10.305 14.398 4.691 1 96.25 137 ALA B CA 1
ATOM 2277 C C . ALA B 1 137 ? -10.266 13.492 5.922 1 96.25 137 ALA B C 1
ATOM 2279 O O . ALA B 1 137 ? -10.688 12.336 5.859 1 96.25 137 ALA B O 1
ATOM 2280 N N . GLU B 1 138 ? -9.766 13.977 7.004 1 96.81 138 GLU B N 1
ATOM 2281 C CA . GLU B 1 138 ? -9.641 13.211 8.242 1 96.81 138 GLU B CA 1
ATOM 2282 C C . GLU B 1 138 ? -11 12.727 8.727 1 96.81 138 GLU B C 1
ATOM 2284 O O . GLU B 1 138 ? -11.148 11.562 9.125 1 96.81 138 GLU B O 1
ATOM 2289 N N . LYS B 1 139 ? -11.898 13.617 8.711 1 97.25 139 LYS B N 1
ATOM 2290 C CA . LYS B 1 139 ? -13.242 13.227 9.117 1 97.25 139 LYS B CA 1
ATOM 2291 C C . LYS B 1 139 ? -13.742 12.047 8.297 1 97.25 139 LYS B C 1
ATOM 2293 O O . LYS B 1 139 ? -14.32 11.102 8.844 1 97.25 139 LYS B O 1
ATOM 2298 N N . ASN B 1 140 ? -13.641 12.078 7.07 1 96.12 140 ASN B N 1
ATOM 2299 C CA . ASN B 1 140 ? -14.094 11 6.199 1 96.12 140 ASN B CA 1
ATOM 2300 C C . ASN B 1 140 ? -13.344 9.703 6.484 1 96.12 140 ASN B C 1
ATOM 2302 O O . ASN B 1 140 ? -13.938 8.625 6.484 1 96.12 140 ASN B O 1
ATOM 2306 N N . VAL B 1 141 ? -12.078 9.789 6.719 1 96.38 141 VAL B N 1
ATOM 2307 C CA . VAL B 1 141 ? -11.281 8.609 7.055 1 96.38 141 VAL B CA 1
ATOM 2308 C C . VAL B 1 141 ? -11.836 7.965 8.328 1 96.38 141 VAL B C 1
ATOM 2310 O O . VAL B 1 141 ? -12.062 6.754 8.367 1 96.38 141 VAL B O 1
ATOM 2313 N N . PHE B 1 142 ? -12.047 8.773 9.312 1 96.88 142 PHE B N 1
ATOM 2314 C CA . PHE B 1 142 ? -12.57 8.242 10.57 1 96.88 142 PHE B CA 1
ATOM 2315 C C . PHE B 1 142 ? -13.938 7.605 10.359 1 96.88 142 PHE B C 1
ATOM 2317 O O . PHE B 1 142 ? -14.219 6.539 10.906 1 96.88 142 PHE B O 1
ATOM 2324 N N . ASP B 1 143 ? -14.789 8.25 9.609 1 96 143 ASP B N 1
ATOM 2325 C CA . ASP B 1 143 ? -16.109 7.691 9.328 1 96 143 ASP B CA 1
ATOM 2326 C C . ASP B 1 143 ? -15.992 6.332 8.641 1 96 143 ASP B C 1
ATOM 2328 O O . ASP B 1 143 ? -16.75 5.41 8.945 1 96 143 ASP B O 1
ATOM 2332 N N . ILE B 1 144 ? -15.125 6.219 7.777 1 93.56 144 ILE B N 1
ATOM 2333 C CA . ILE B 1 144 ? -14.891 4.965 7.062 1 93.56 144 ILE B CA 1
ATOM 2334 C C . ILE B 1 144 ? -14.508 3.871 8.055 1 93.56 144 ILE B C 1
ATOM 2336 O O . ILE B 1 144 ? -15.055 2.766 8.016 1 93.56 144 ILE B O 1
ATOM 2340 N N . PHE B 1 145 ? -13.602 4.152 8.922 1 94.88 145 PHE B N 1
ATOM 2341 C CA . PHE B 1 145 ? -13.094 3.125 9.82 1 94.88 145 PHE B CA 1
ATOM 2342 C C . PHE B 1 145 ? -14.141 2.762 10.867 1 94.88 145 PHE B C 1
ATOM 2344 O O . PHE B 1 145 ? -14.203 1.617 11.328 1 94.88 145 PHE B O 1
ATOM 2351 N N . LYS B 1 146 ? -15.023 3.709 11.219 1 94 146 LYS B N 1
ATOM 2352 C CA . LYS B 1 146 ? -16.156 3.377 12.078 1 94 146 LYS B CA 1
ATOM 2353 C C . LYS B 1 146 ? -17.016 2.285 11.453 1 94 146 LYS B C 1
ATOM 2355 O O . LYS B 1 146 ? -17.547 1.42 12.156 1 94 146 LYS B O 1
ATOM 2360 N N . LYS B 1 147 ? -17.109 2.314 10.188 1 91 147 LYS B N 1
ATOM 2361 C CA . LYS B 1 147 ? -17.906 1.331 9.469 1 91 147 LYS B CA 1
ATOM 2362 C C . LYS B 1 147 ? -17.125 0.042 9.234 1 91 147 LYS B C 1
ATOM 2364 O O . LYS B 1 147 ? -17.672 -1.055 9.352 1 91 147 LYS B O 1
ATOM 2369 N N . LEU B 1 148 ? -15.875 0.149 8.953 1 88.06 148 LEU B N 1
ATOM 2370 C CA . LEU B 1 148 ? -15.062 -0.995 8.555 1 88.06 148 LEU B CA 1
ATOM 2371 C C . LEU B 1 148 ? -14.617 -1.8 9.773 1 88.06 148 LEU B C 1
ATOM 2373 O O . LEU B 1 148 ? -14.5 -3.025 9.703 1 88.06 148 LEU B O 1
ATOM 2377 N N . LEU B 1 149 ? -14.289 -1.169 10.812 1 83.44 149 LEU B N 1
ATOM 2378 C CA . LEU B 1 149 ? -13.625 -1.843 11.922 1 83.44 149 LEU B CA 1
ATOM 2379 C C . LEU B 1 149 ? -14.547 -1.928 13.133 1 83.44 149 LEU B C 1
ATOM 2381 O O . LEU B 1 149 ? -14.234 -2.615 14.109 1 83.44 149 LEU B O 1
ATOM 2385 N N . ASN B 1 150 ? -15.594 -1.181 13.211 1 70.5 150 ASN B N 1
ATOM 2386 C CA . ASN B 1 150 ? -16.5 -1.308 14.344 1 70.5 150 ASN B CA 1
ATOM 2387 C C . ASN B 1 150 ? -17.562 -2.369 14.094 1 70.5 150 ASN B C 1
ATOM 2389 O O . ASN B 1 150 ? -18.047 -2.514 12.969 1 70.5 150 ASN B O 1
#